Protein AF-A0A2D0KPL3-F1 (afdb_monomer_lite)

Structure (mmCIF, N/CA/C/O backbone):
data_AF-A0A2D0KPL3-F1
#
_entry.id   AF-A0A2D0KPL3-F1
#
loop_
_atom_site.group_PDB
_atom_site.id
_atom_site.type_symbol
_atom_site.label_atom_id
_atom_site.label_alt_id
_atom_site.label_comp_id
_atom_site.label_asym_id
_atom_site.label_entity_id
_atom_site.label_seq_id
_atom_site.pdbx_PDB_ins_code
_atom_site.Cartn_x
_atom_site.Cartn_y
_atom_site.Cartn_z
_atom_site.occupancy
_atom_site.B_iso_or_equiv
_atom_site.auth_seq_id
_atom_site.auth_comp_id
_atom_site.auth_asym_id
_atom_site.auth_atom_id
_atom_site.pdbx_PDB_model_num
ATOM 1 N N . MET A 1 1 ? -35.754 37.455 35.846 1.00 80.06 1 MET A N 1
ATOM 2 C CA . MET A 1 1 ? -36.739 36.687 36.641 1.00 80.06 1 MET A CA 1
ATOM 3 C C . MET A 1 1 ? -36.289 36.766 38.085 1.00 80.06 1 MET A C 1
ATOM 5 O O . MET A 1 1 ? -35.101 36.584 38.329 1.00 80.06 1 MET A O 1
ATOM 9 N N . ALA A 1 2 ? -37.183 37.104 39.008 1.00 81.88 2 ALA A N 1
ATOM 10 C CA . ALA A 1 2 ? -36.872 37.210 40.430 1.00 81.88 2 ALA A CA 1
ATOM 11 C C . ALA A 1 2 ? -37.711 36.184 41.195 1.00 81.88 2 ALA A C 1
ATOM 13 O O . ALA A 1 2 ? -38.899 36.039 40.911 1.00 81.88 2 ALA A O 1
ATOM 14 N N . ILE A 1 3 ? -37.083 35.456 42.114 1.00 82.81 3 ILE A N 1
ATOM 15 C CA . ILE A 1 3 ? -37.754 34.500 42.997 1.00 82.81 3 ILE A CA 1
ATOM 16 C C . ILE A 1 3 ? -37.821 35.141 44.378 1.00 82.81 3 ILE A C 1
ATOM 18 O O . ILE A 1 3 ? -36.788 35.524 44.932 1.00 82.81 3 ILE A O 1
ATOM 22 N N . TYR A 1 4 ? -39.035 35.250 44.908 1.00 90.88 4 TYR A N 1
ATOM 23 C CA . TYR A 1 4 ? -39.318 35.776 46.239 1.00 90.88 4 TYR A CA 1
ATOM 24 C C . TYR A 1 4 ? -39.749 34.633 47.156 1.00 90.88 4 TYR A C 1
ATOM 26 O O . TYR A 1 4 ? -40.335 33.654 46.691 1.00 90.88 4 TYR A O 1
ATOM 34 N N . ASP A 1 5 ? -39.446 34.741 48.445 1.00 90.94 5 ASP A N 1
ATOM 35 C CA . ASP A 1 5 ? -39.987 33.819 49.442 1.00 90.94 5 ASP A CA 1
ATOM 36 C C . ASP A 1 5 ? -41.448 34.142 49.800 1.00 90.94 5 ASP A C 1
ATOM 38 O O . ASP A 1 5 ? -42.055 35.091 49.297 1.00 90.94 5 ASP A O 1
ATOM 42 N N . SER A 1 6 ? -42.020 33.343 50.704 1.00 86.44 6 SER A N 1
ATOM 43 C CA . SER A 1 6 ? -43.391 33.513 51.193 1.00 86.44 6 SER A CA 1
ATOM 44 C C . SER A 1 6 ? -43.635 34.830 51.938 1.00 86.44 6 SER A C 1
ATOM 46 O O . SER A 1 6 ? -44.789 35.187 52.149 1.00 86.44 6 SER A O 1
ATOM 48 N N . TYR A 1 7 ? -42.580 35.539 52.347 1.00 89.88 7 TYR A N 1
ATOM 49 C CA . TYR A 1 7 ? -42.656 36.839 53.016 1.00 89.88 7 TYR A CA 1
ATOM 50 C C . TYR A 1 7 ? -42.365 38.011 52.063 1.00 89.88 7 TYR A C 1
ATOM 52 O O . TYR A 1 7 ? -42.353 39.162 52.493 1.00 89.88 7 TYR A O 1
ATOM 60 N N . GLY A 1 8 ? -42.166 37.741 50.768 1.00 88.06 8 GLY A N 1
ATOM 61 C CA . GLY A 1 8 ? -41.940 38.758 49.743 1.00 88.06 8 GLY A CA 1
ATOM 62 C C . GLY A 1 8 ? -40.500 39.269 49.663 1.00 88.06 8 GLY A C 1
ATOM 63 O O . GLY A 1 8 ? -40.255 40.274 48.997 1.00 88.06 8 GLY A O 1
ATOM 64 N N . VAL A 1 9 ? -39.534 38.601 50.302 1.00 90.25 9 VAL A N 1
ATOM 65 C CA . VAL A 1 9 ? -38.114 38.969 50.208 1.00 90.25 9 VAL A CA 1
ATOM 66 C C . VAL A 1 9 ? -37.488 38.288 48.993 1.00 90.25 9 VAL A C 1
ATOM 68 O O . VAL A 1 9 ? -37.670 37.092 48.766 1.00 90.25 9 VAL A O 1
ATOM 71 N N . GLN A 1 10 ? -36.751 39.054 48.185 1.00 90.38 10 GLN A N 1
ATOM 72 C CA . GLN A 1 10 ? -36.079 38.540 46.993 1.00 90.38 10 GLN A CA 1
ATOM 73 C C . GLN A 1 10 ? -34.942 37.594 47.396 1.00 90.38 10 GLN A C 1
ATOM 75 O O . GLN A 1 10 ? -33.946 38.033 47.964 1.00 90.38 10 GLN A O 1
ATOM 80 N N . GLN A 1 11 ? -35.068 36.315 47.051 1.00 89.25 11 GLN A N 1
ATOM 81 C CA . GLN A 1 11 ? -34.063 35.291 47.347 1.00 89.25 11 GLN A CA 1
ATOM 82 C C . GLN A 1 11 ? -33.040 35.162 46.211 1.00 89.25 11 GLN A C 1
ATOM 84 O O . GLN A 1 11 ? -31.837 35.122 46.453 1.00 89.25 11 GLN A O 1
ATOM 89 N N . PHE A 1 12 ? -33.497 35.163 44.953 1.00 81.75 12 PHE A N 1
ATOM 90 C CA . PHE A 1 12 ? -32.621 35.076 43.780 1.00 81.75 12 PHE A CA 1
ATOM 91 C C . PHE A 1 12 ? -33.075 36.017 42.669 1.00 81.75 12 PHE A C 1
ATOM 93 O O . PHE A 1 12 ? -34.268 36.142 42.385 1.00 81.75 12 PHE A O 1
ATOM 100 N N . TYR A 1 13 ? -32.106 36.645 42.002 1.00 83.44 13 TYR A N 1
ATOM 101 C CA . TYR A 1 13 ? -32.340 37.499 40.843 1.00 83.44 13 TYR A CA 1
ATOM 102 C C . TYR A 1 13 ? -31.529 37.016 39.651 1.00 83.44 13 TYR A C 1
ATOM 104 O O . TYR A 1 13 ? -30.301 36.961 39.697 1.00 83.44 13 TYR A O 1
ATOM 112 N N . PHE A 1 14 ? -32.231 36.693 38.569 1.00 78.88 14 PHE A N 1
ATOM 113 C CA . PHE A 1 14 ? -31.646 36.348 37.282 1.00 78.88 14 PHE A CA 1
ATOM 114 C C . PHE A 1 14 ? -31.781 37.562 36.350 1.00 78.88 14 PHE A C 1
ATOM 116 O O . PHE A 1 14 ? -32.840 37.722 35.727 1.00 78.88 14 PHE A O 1
ATOM 123 N N . PRO A 1 15 ? -30.749 38.433 36.270 1.00 78.25 15 PRO A N 1
ATOM 124 C CA . PRO A 1 15 ? -30.790 39.672 35.489 1.00 78.25 15 PRO A CA 1
ATOM 125 C C . PRO A 1 15 ? -30.911 39.423 33.986 1.00 78.25 15 PRO A C 1
ATOM 127 O O . PRO A 1 15 ? -31.468 40.248 33.273 1.00 78.25 15 PRO A O 1
ATOM 130 N N . ASN A 1 16 ? -30.420 38.279 33.503 1.00 74.81 16 ASN A N 1
ATOM 131 C CA . ASN A 1 16 ? -30.514 37.896 32.102 1.00 74.81 16 ASN A CA 1
ATOM 132 C C . ASN A 1 16 ? -31.211 36.538 31.976 1.00 74.81 16 ASN A C 1
ATOM 134 O O . ASN A 1 16 ? -30.577 35.494 32.121 1.00 74.81 16 ASN A O 1
ATOM 138 N N . ILE A 1 17 ? -32.522 36.571 31.728 1.00 68.12 17 ILE A N 1
ATOM 139 C CA . ILE A 1 17 ? -33.353 35.370 31.567 1.00 68.12 17 ILE A CA 1
ATOM 140 C C . ILE A 1 17 ? -32.918 34.574 30.328 1.00 68.12 17 ILE A C 1
ATOM 142 O O . ILE A 1 17 ? -32.912 33.353 30.391 1.00 68.12 17 ILE A O 1
ATOM 146 N N . LEU A 1 18 ? -32.448 35.240 29.262 1.00 65.50 18 LEU A N 1
ATOM 147 C CA . LEU A 1 18 ? -32.017 34.590 28.014 1.00 65.50 18 LEU A CA 1
ATOM 148 C C . LEU A 1 18 ? -30.846 33.619 28.213 1.00 65.50 18 LEU A C 1
ATOM 150 O O . LEU A 1 18 ? -30.713 32.668 27.457 1.00 65.50 18 LEU A O 1
ATOM 154 N N . LYS A 1 19 ? -30.006 33.823 29.238 1.00 63.56 19 LYS A N 1
ATOM 155 C CA . LYS A 1 19 ? -28.926 32.882 29.592 1.00 63.56 19 LYS A CA 1
ATOM 156 C C . LYS A 1 19 ? -29.455 31.567 30.187 1.00 63.56 19 LYS A C 1
ATOM 158 O O . LYS A 1 19 ? -28.739 30.571 30.204 1.00 63.56 19 LYS A O 1
ATOM 163 N N . TYR A 1 20 ? -30.676 31.583 30.712 1.00 61.41 20 TYR A N 1
ATOM 164 C CA . TYR A 1 20 ? -31.331 30.459 31.381 1.00 61.41 20 TYR A CA 1
ATOM 165 C C . TYR A 1 20 ? -32.597 30.020 30.644 1.00 61.41 20 TYR A C 1
ATOM 167 O O . TYR A 1 20 ? -33.419 29.312 31.221 1.00 61.41 20 TYR A O 1
ATOM 175 N N . ASP A 1 21 ? -32.758 30.457 29.394 1.00 69.06 21 ASP A N 1
ATOM 176 C CA . ASP A 1 21 ? -33.872 30.052 28.558 1.00 69.06 21 ASP A CA 1
ATOM 177 C C . ASP A 1 21 ? -33.729 28.550 28.246 1.00 69.06 21 ASP A C 1
ATOM 179 O O . ASP A 1 21 ? -32.695 28.149 27.689 1.00 69.06 21 ASP A O 1
ATOM 183 N N . PRO A 1 22 ? -34.707 27.703 28.623 1.00 62.97 22 PRO A N 1
ATOM 184 C CA . PRO A 1 22 ? -34.709 26.282 28.280 1.00 62.97 22 PRO A CA 1
ATOM 185 C C . PRO A 1 22 ? -34.492 26.032 26.780 1.00 62.97 22 PRO A C 1
ATOM 187 O O . PRO A 1 22 ? -33.887 25.025 26.407 1.00 62.97 22 PRO A O 1
ATOM 190 N N . ASP A 1 23 ? -34.879 26.982 25.927 1.00 68.31 23 ASP A N 1
ATOM 191 C CA . ASP A 1 23 ? -34.717 26.899 24.476 1.00 68.31 23 ASP A CA 1
ATOM 192 C C . ASP A 1 23 ? -33.237 26.923 24.045 1.00 68.31 23 ASP A C 1
ATOM 194 O O . ASP A 1 23 ? -32.867 26.387 22.993 1.00 68.31 23 ASP A O 1
ATOM 198 N N . GLN A 1 24 ? -32.333 27.484 24.860 1.00 70.69 24 GLN A N 1
ATOM 199 C CA . GLN A 1 24 ? -30.892 27.402 24.593 1.00 70.69 24 GLN A CA 1
ATOM 200 C C . GLN A 1 24 ? -30.353 25.984 24.777 1.00 70.69 24 GLN A C 1
ATOM 202 O O . GLN A 1 24 ? -29.461 25.572 24.029 1.00 70.69 24 GLN A O 1
ATOM 207 N N . PHE A 1 25 ? -30.894 25.224 25.736 1.00 78.62 25 PHE A N 1
ATOM 208 C CA . PHE A 1 25 ? -30.539 23.817 25.888 1.00 78.62 25 PHE A CA 1
ATOM 209 C C . PHE A 1 25 ? -30.988 23.022 24.665 1.00 78.62 25 PHE A C 1
ATOM 211 O O . PHE A 1 25 ? -30.185 22.267 24.130 1.00 78.62 25 PHE A O 1
ATOM 218 N N . GLU A 1 26 ? -32.210 23.241 24.168 1.00 83.12 26 GLU A N 1
ATOM 219 C CA . GLU A 1 26 ? -32.703 22.568 22.963 1.00 83.12 26 GLU A CA 1
ATOM 220 C C . GLU A 1 26 ? -31.801 22.841 21.753 1.00 83.12 26 GLU A C 1
ATOM 222 O O . GLU A 1 26 ? -31.347 21.907 21.090 1.00 83.12 26 GLU A O 1
ATOM 227 N N . ASN A 1 27 ? -31.493 24.112 21.485 1.00 82.75 27 ASN A N 1
ATOM 228 C CA . ASN A 1 27 ? -30.671 24.492 20.337 1.00 82.75 27 ASN A CA 1
ATOM 229 C C . ASN A 1 27 ? -29.255 23.913 20.425 1.00 82.75 27 ASN A C 1
ATOM 231 O O . ASN A 1 27 ? -28.754 23.334 19.458 1.00 82.75 27 ASN A O 1
ATOM 235 N N . ARG A 1 28 ? -28.624 24.014 21.599 1.00 82.12 28 ARG A N 1
ATOM 236 C CA . ARG A 1 28 ? -27.293 23.451 21.839 1.00 82.12 28 ARG A CA 1
ATOM 237 C C . ARG A 1 28 ? -27.305 21.926 21.738 1.00 82.12 28 ARG A C 1
ATOM 239 O O . ARG A 1 28 ? -26.442 21.349 21.086 1.00 82.12 28 ARG A O 1
ATOM 246 N N . PHE A 1 29 ? -28.292 21.272 22.340 1.00 85.38 29 PHE A N 1
ATOM 247 C CA . PHE A 1 29 ? -28.412 19.818 22.337 1.00 85.38 29 PHE A CA 1
ATOM 248 C C . PHE A 1 29 ? -28.661 19.274 20.927 1.00 85.38 29 PHE A C 1
ATOM 250 O O . PHE A 1 29 ? -28.038 18.288 20.539 1.00 85.38 29 PHE A O 1
ATOM 257 N N . ARG A 1 30 ? -29.484 19.950 20.111 1.00 87.94 30 ARG A N 1
ATOM 258 C CA . ARG A 1 30 ? -29.671 19.623 18.685 1.00 87.94 30 ARG A CA 1
ATOM 259 C C . ARG A 1 30 ? -28.366 19.734 17.894 1.00 87.94 30 ARG A C 1
ATOM 261 O O . ARG A 1 30 ? -28.084 18.859 17.079 1.00 87.94 30 ARG A O 1
ATOM 268 N N . GLN A 1 31 ? -27.565 20.772 18.142 1.00 87.38 31 GLN A N 1
ATOM 269 C CA . GLN A 1 31 ? -26.255 20.938 17.500 1.00 87.38 31 GLN A CA 1
ATOM 270 C C . GLN A 1 31 ? -25.265 19.843 17.921 1.00 87.38 31 GLN A C 1
ATOM 272 O O . GLN A 1 31 ? -24.579 19.275 17.072 1.00 87.38 31 GLN A O 1
ATOM 277 N N . GLU A 1 32 ? -25.213 19.504 19.211 1.00 86.81 32 GLU A N 1
ATOM 278 C CA . GLU A 1 32 ? -24.347 18.438 19.730 1.00 86.81 32 GLU A CA 1
ATOM 279 C C . GLU A 1 32 ? -24.766 17.053 19.194 1.00 86.81 32 GLU A C 1
ATOM 281 O O . GLU A 1 32 ? -23.909 16.277 18.767 1.00 86.81 32 GLU A O 1
ATOM 286 N N . LEU A 1 33 ? -26.071 16.770 19.100 1.00 90.38 33 LEU A N 1
ATOM 287 C CA . LEU A 1 33 ? -26.615 15.546 18.493 1.00 90.38 33 LEU A CA 1
ATOM 288 C C . LEU A 1 33 ? -26.354 15.431 16.989 1.00 90.38 33 LEU A C 1
ATOM 290 O O . LEU A 1 33 ? -26.150 14.327 16.491 1.00 90.38 33 LEU A O 1
ATOM 294 N N . ALA A 1 34 ? -26.367 16.549 16.261 1.00 87.12 34 ALA A N 1
ATOM 295 C CA . ALA A 1 34 ? -26.045 16.579 14.834 1.00 87.12 34 ALA A CA 1
ATOM 296 C C . ALA A 1 34 ? -24.532 16.483 14.559 1.00 87.12 34 ALA A C 1
ATOM 298 O O . ALA A 1 34 ? -24.121 16.294 13.414 1.00 87.12 34 ALA A O 1
ATOM 299 N N . SER A 1 35 ? -23.694 16.619 15.591 1.00 85.00 35 SER A N 1
ATOM 300 C CA . SER A 1 35 ? -22.246 16.487 15.461 1.00 85.00 35 SER A CA 1
ATOM 301 C C . SER A 1 35 ? -21.824 15.039 15.184 1.00 85.00 35 SER A C 1
ATOM 303 O O . SER A 1 35 ? -22.559 14.084 15.438 1.00 85.00 35 SER A O 1
ATOM 305 N N . GLY A 1 36 ? -20.571 14.851 14.757 1.00 76.12 36 GLY A N 1
ATOM 306 C CA . GLY A 1 36 ? -19.991 13.516 14.563 1.00 76.12 36 GLY A CA 1
ATOM 307 C C . GLY A 1 36 ? -19.941 12.642 15.830 1.00 76.12 36 GLY A C 1
ATOM 308 O O . GLY A 1 36 ? -19.735 11.437 15.715 1.00 76.12 36 GLY A O 1
ATOM 309 N N . ASN A 1 37 ? -20.156 13.220 17.019 1.00 79.81 37 ASN A N 1
ATOM 310 C CA . ASN A 1 37 ? -20.208 12.503 18.295 1.00 79.81 37 ASN A CA 1
ATOM 311 C C . ASN A 1 37 ? -21.641 12.251 18.801 1.00 79.81 37 ASN A C 1
ATOM 313 O O . ASN A 1 37 ? -21.801 11.627 19.849 1.00 79.81 37 ASN A O 1
ATOM 317 N N . GLY A 1 38 ? -22.687 12.682 18.090 1.00 87.94 38 GLY A N 1
ATOM 318 C CA . GLY A 1 38 ? -24.068 12.622 18.585 1.00 87.94 38 GLY A CA 1
ATOM 319 C C . GLY A 1 38 ? -24.557 11.220 18.965 1.00 87.94 38 GLY A C 1
ATOM 320 O O . GLY A 1 38 ? -25.172 11.034 20.012 1.00 87.94 38 GLY A O 1
ATOM 321 N N . ALA A 1 39 ? -24.196 10.189 18.197 1.00 87.69 39 ALA A N 1
ATOM 322 C CA . ALA A 1 39 ? -24.552 8.804 18.527 1.00 87.69 39 ALA A CA 1
ATOM 323 C C . ALA A 1 39 ? -23.853 8.278 19.797 1.00 87.69 39 ALA A C 1
ATOM 325 O O . ALA A 1 39 ? -24.322 7.312 20.403 1.00 87.69 39 ALA A O 1
ATOM 326 N N . SER A 1 40 ? -22.759 8.908 20.243 1.00 86.88 40 SER A N 1
ATOM 327 C CA . SER A 1 40 ? -22.112 8.569 21.518 1.00 86.88 40 SER A CA 1
ATOM 328 C C . SER A 1 40 ? -22.843 9.161 22.728 1.00 86.88 40 SER A C 1
ATOM 330 O O . SER A 1 40 ? -22.650 8.688 23.842 1.00 86.88 40 SER A O 1
ATOM 332 N N . MET A 1 41 ? -23.715 10.152 22.508 1.00 89.50 41 MET A N 1
ATOM 333 C CA . MET A 1 41 ? -24.491 10.822 23.555 1.00 89.50 41 MET A CA 1
ATOM 334 C C . MET A 1 41 ? -25.790 10.082 23.899 1.00 89.50 41 MET A C 1
ATOM 336 O O . MET A 1 41 ? -26.392 10.356 24.934 1.00 89.50 41 MET A O 1
ATOM 340 N N . ILE A 1 42 ? -26.230 9.139 23.057 1.00 90.69 42 ILE A N 1
ATOM 341 C CA . ILE A 1 42 ? -27.450 8.363 23.295 1.00 90.69 42 ILE A CA 1
ATOM 342 C C . ILE A 1 42 ? -27.103 7.012 23.916 1.00 90.69 42 ILE A C 1
ATOM 344 O O . ILE A 1 42 ? -26.529 6.138 23.262 1.00 90.69 42 ILE A O 1
ATOM 348 N N . GLY A 1 43 ? -27.467 6.848 25.187 1.00 90.06 43 GLY A N 1
ATOM 349 C CA . GLY A 1 43 ? -27.355 5.587 25.912 1.00 90.06 43 GLY A CA 1
ATOM 350 C C . GLY A 1 43 ? -28.381 4.544 25.458 1.00 90.06 43 GLY A C 1
ATOM 351 O O . GLY A 1 43 ? -29.469 4.863 24.984 1.00 90.06 43 GLY A O 1
ATOM 352 N N . MET A 1 44 ? -28.030 3.278 25.631 1.00 91.44 44 MET A N 1
ATOM 353 C CA . MET A 1 44 ? -28.866 2.106 25.413 1.00 91.44 44 MET A CA 1
ATOM 354 C C . MET A 1 44 ? -29.155 1.420 26.748 1.00 91.44 44 MET A C 1
ATOM 356 O O . MET A 1 44 ? -28.409 1.561 27.717 1.00 91.44 44 MET A O 1
ATOM 360 N N . TRP A 1 45 ? -30.211 0.607 26.781 1.00 89.69 45 TRP A N 1
ATOM 361 C CA . TRP A 1 45 ? -30.673 -0.099 27.984 1.00 89.69 45 TRP A CA 1
ATOM 362 C C . TRP A 1 45 ? -29.617 -1.009 28.640 1.00 89.69 45 TRP A C 1
ATOM 364 O O . TRP A 1 45 ? -29.709 -1.304 29.825 1.00 89.69 45 TRP A O 1
ATOM 374 N N . ASN A 1 46 ? -28.604 -1.445 27.888 1.00 83.75 46 ASN A N 1
ATOM 375 C CA . ASN A 1 46 ? -27.513 -2.300 28.361 1.00 83.75 46 ASN A CA 1
ATOM 376 C C . ASN A 1 46 ? -26.286 -1.513 28.870 1.00 83.75 46 ASN A C 1
ATOM 378 O O . ASN A 1 46 ? -25.205 -2.086 28.999 1.00 83.75 46 ASN A O 1
ATOM 382 N N . GLY A 1 47 ? -26.422 -0.202 29.094 1.00 81.81 47 GLY A N 1
ATOM 383 C CA . GLY A 1 47 ? -25.339 0.665 29.564 1.00 81.81 47 GLY A CA 1
ATOM 384 C C . GLY A 1 47 ? -24.298 1.031 28.498 1.00 81.81 47 GLY A C 1
ATOM 385 O O . GLY A 1 47 ? -23.301 1.671 28.825 1.00 81.81 47 GLY A O 1
ATOM 386 N N . LYS A 1 48 ? -24.502 0.645 27.229 1.00 84.88 48 LYS A N 1
ATOM 387 C CA . LYS A 1 48 ? -23.686 1.095 26.085 1.00 84.88 48 LYS A CA 1
ATOM 388 C C . LYS A 1 48 ? -24.293 2.337 25.434 1.00 84.88 48 LYS A C 1
ATOM 390 O O . LYS A 1 48 ? -25.377 2.766 25.805 1.00 84.88 48 LYS A O 1
ATOM 395 N N . THR A 1 49 ? -23.615 2.907 24.444 1.00 89.00 49 THR A N 1
ATOM 396 C CA . THR A 1 49 ? -24.143 3.991 23.598 1.00 89.00 49 THR A CA 1
ATOM 397 C C . THR A 1 49 ? -24.566 3.449 22.233 1.00 89.00 49 THR A C 1
ATOM 399 O O . THR A 1 49 ? -24.084 2.391 21.817 1.00 89.00 49 THR A O 1
ATOM 402 N N . ILE A 1 50 ? -25.421 4.176 21.505 1.00 87.00 50 ILE A N 1
ATOM 403 C CA . ILE A 1 50 ? -25.785 3.840 20.117 1.00 87.00 50 ILE A CA 1
ATOM 404 C C . ILE A 1 50 ? -24.525 3.715 19.251 1.00 87.00 50 ILE A C 1
ATOM 406 O O . ILE A 1 50 ? -24.401 2.757 18.488 1.00 87.00 50 ILE A O 1
ATOM 410 N N . GLN A 1 51 ? -23.547 4.611 19.431 1.00 83.69 51 GLN A N 1
ATOM 411 C CA . GLN A 1 51 ? -22.242 4.517 18.769 1.00 83.69 51 GLN A CA 1
ATOM 412 C C . GLN A 1 51 ? -21.589 3.142 18.979 1.00 83.69 51 GLN A C 1
ATOM 414 O O . GLN A 1 51 ? -21.140 2.513 18.022 1.00 83.69 51 GLN A O 1
ATOM 419 N N . GLY A 1 52 ? -21.571 2.652 20.222 1.00 74.12 52 GLY A N 1
ATOM 420 C CA . GLY A 1 52 ? -20.978 1.360 20.569 1.00 74.12 52 GLY A CA 1
ATOM 421 C C . GLY A 1 52 ? -21.739 0.147 20.025 1.00 74.12 52 GLY A C 1
ATOM 422 O O . GLY A 1 52 ? -21.153 -0.927 19.912 1.00 74.12 52 GLY A O 1
ATOM 423 N N . ALA A 1 53 ? -23.021 0.289 19.684 1.00 79.19 53 ALA A N 1
ATOM 424 C CA . ALA A 1 53 ? -23.807 -0.782 19.071 1.00 79.19 53 ALA A CA 1
ATOM 425 C C . ALA A 1 53 ? -23.735 -0.796 17.540 1.00 79.19 53 ALA A C 1
ATOM 427 O O . ALA A 1 53 ? -23.808 -1.871 16.951 1.00 79.19 53 ALA A O 1
ATOM 428 N N . ILE A 1 54 ? -23.567 0.365 16.900 1.00 77.94 54 ILE A N 1
ATOM 429 C CA . ILE A 1 54 ? -23.384 0.464 15.442 1.00 77.94 54 ILE A CA 1
ATOM 430 C C . ILE A 1 54 ? -21.964 0.032 15.042 1.00 77.94 54 ILE A C 1
ATOM 432 O O . ILE A 1 54 ? -21.759 -0.517 13.961 1.00 77.94 54 ILE A O 1
ATOM 436 N N . GLU A 1 55 ? -20.980 0.223 15.922 1.00 73.31 55 GLU A N 1
ATOM 437 C CA . GLU A 1 55 ? -19.577 -0.118 15.672 1.00 73.31 55 GLU A CA 1
ATOM 438 C C . GLU A 1 55 ? -19.011 -1.068 16.755 1.00 73.31 55 GLU A C 1
ATOM 440 O O . GLU A 1 55 ? -18.059 -0.714 17.456 1.00 73.31 55 GLU A O 1
ATOM 445 N N . PRO A 1 56 ? -19.552 -2.295 16.913 1.00 65.75 56 PRO A N 1
ATOM 446 C CA . PRO A 1 56 ? -19.256 -3.155 18.067 1.00 65.75 56 PRO A CA 1
ATOM 447 C C . PRO A 1 56 ? -17.784 -3.588 18.176 1.00 65.75 56 PRO A C 1
ATOM 449 O O . PRO A 1 56 ? -17.314 -3.863 19.278 1.00 65.75 56 PRO A O 1
ATOM 452 N N . ASN A 1 57 ? -17.048 -3.596 17.057 1.00 72.50 57 ASN A N 1
ATOM 453 C CA . ASN A 1 57 ? -15.627 -3.968 16.983 1.00 72.50 57 ASN A CA 1
ATOM 454 C C . ASN A 1 57 ? -14.723 -2.775 16.619 1.00 72.50 57 ASN A C 1
ATOM 456 O O . ASN A 1 57 ? -13.635 -2.961 16.064 1.00 72.50 57 ASN A O 1
ATOM 460 N N . LYS A 1 58 ? -15.179 -1.538 16.867 1.00 77.56 58 LYS A N 1
ATOM 461 C CA . LYS A 1 58 ? -14.330 -0.359 16.698 1.00 77.56 58 LYS A CA 1
ATOM 462 C C . LYS A 1 58 ? -13.403 -0.194 17.884 1.00 77.56 58 LYS A C 1
ATOM 464 O O . LYS A 1 58 ? -13.819 -0.115 19.039 1.00 77.56 58 LYS A O 1
ATOM 469 N N . HIS A 1 59 ? -12.128 -0.077 17.570 1.00 75.25 59 HIS A N 1
ATOM 470 C CA . HIS A 1 59 ? -11.075 0.148 18.535 1.00 75.25 59 HIS A CA 1
ATOM 471 C C . HIS A 1 59 ? -10.380 1.458 18.191 1.00 75.25 59 HIS A C 1
ATOM 473 O O . HIS A 1 59 ? -9.764 1.589 17.137 1.00 75.25 59 HIS A O 1
ATOM 479 N N . ILE A 1 60 ? -10.502 2.444 19.078 1.00 73.38 60 ILE A N 1
ATOM 480 C CA . ILE A 1 60 ? -9.760 3.698 18.953 1.00 73.38 60 ILE A CA 1
ATOM 481 C C . ILE A 1 60 ? -8.341 3.430 19.457 1.00 73.38 60 ILE A C 1
ATOM 483 O O . ILE A 1 60 ? -8.119 3.185 20.645 1.00 73.38 60 ILE A O 1
ATOM 487 N N . CYS A 1 61 ? -7.392 3.421 18.532 1.00 71.94 61 CYS A N 1
ATOM 488 C CA . CYS A 1 61 ? -5.971 3.307 18.805 1.00 71.94 61 CYS A CA 1
ATOM 489 C C . CYS A 1 61 ? -5.434 4.636 19.340 1.00 71.94 61 CYS A C 1
ATOM 491 O O . CYS A 1 61 ? -5.910 5.708 18.982 1.00 71.94 61 CYS A O 1
ATOM 493 N N . GLY A 1 62 ? -4.428 4.571 20.209 1.00 66.62 62 GLY A N 1
ATOM 494 C CA . GLY A 1 62 ? -3.682 5.754 20.639 1.00 66.62 62 GLY A CA 1
ATOM 495 C C . GLY A 1 62 ? -4.456 6.724 21.535 1.00 66.62 62 GLY A C 1
ATOM 496 O O . GLY A 1 62 ? -4.071 7.879 21.576 1.00 66.62 62 GLY A O 1
ATOM 497 N N . ASN A 1 63 ? -5.512 6.282 22.233 1.00 66.44 63 ASN A N 1
ATOM 498 C CA . ASN A 1 63 ? -6.369 7.021 23.186 1.00 66.44 63 ASN A CA 1
ATOM 499 C C . ASN A 1 63 ? -5.697 8.225 23.909 1.00 66.44 63 ASN A C 1
ATOM 501 O O . ASN A 1 63 ? -5.251 8.100 25.048 1.00 66.44 63 ASN A O 1
ATOM 505 N N . GLY A 1 64 ? -5.589 9.382 23.243 1.00 65.44 64 GLY A N 1
ATOM 506 C CA . GLY A 1 64 ? -4.918 10.591 23.752 1.00 65.44 64 GLY A CA 1
ATOM 507 C C . GLY A 1 64 ? -3.379 10.552 23.831 1.00 65.44 64 GLY A C 1
ATOM 508 O O . GLY A 1 64 ? -2.774 11.518 24.292 1.00 65.44 64 GLY A O 1
ATOM 509 N N . LYS A 1 65 ? -2.724 9.471 23.393 1.00 69.12 65 LYS A N 1
ATOM 510 C CA . LYS A 1 65 ? -1.263 9.310 23.410 1.00 69.12 65 LYS A CA 1
ATOM 511 C C . LYS A 1 65 ? -0.636 9.824 22.109 1.00 69.12 65 LYS A C 1
ATOM 513 O O . LYS A 1 65 ? -0.997 9.368 21.031 1.00 69.12 65 LYS A O 1
ATOM 518 N N . LYS A 1 66 ? 0.363 10.709 22.219 1.00 72.12 66 LYS A N 1
ATOM 519 C CA . LYS A 1 66 ? 1.227 11.140 21.093 1.00 72.12 66 LYS A CA 1
ATOM 520 C C . LYS A 1 66 ? 2.365 10.159 20.788 1.00 72.12 66 LYS A C 1
ATOM 522 O O . LYS A 1 66 ? 3.014 10.245 19.747 1.00 72.12 66 LYS A O 1
ATOM 527 N N . GLU A 1 67 ? 2.614 9.235 21.710 1.00 76.12 67 GLU A N 1
ATOM 528 C CA . GLU A 1 67 ? 3.646 8.210 21.600 1.00 76.12 67 GLU A CA 1
ATOM 529 C C . GLU A 1 67 ? 3.001 6.833 21.685 1.00 76.12 67 GLU A C 1
ATOM 531 O O . GLU A 1 67 ? 2.286 6.534 22.643 1.00 76.12 67 GLU A O 1
ATOM 536 N N . ILE A 1 68 ? 3.239 6.008 20.666 1.00 74.62 68 ILE A N 1
ATOM 537 C CA . ILE A 1 68 ? 2.730 4.636 20.607 1.00 74.62 68 ILE A CA 1
ATOM 538 C C . ILE A 1 68 ? 3.844 3.705 21.084 1.00 74.62 68 ILE A C 1
ATOM 540 O O . ILE A 1 68 ? 4.935 3.684 20.512 1.00 74.62 68 ILE A O 1
ATOM 544 N N . SER A 1 69 ? 3.572 2.939 22.140 1.00 74.00 69 SER A N 1
ATOM 545 C CA . SER A 1 69 ? 4.499 1.942 22.681 1.00 74.00 69 SER A CA 1
ATOM 546 C C . SER A 1 69 ? 4.263 0.553 22.078 1.00 74.00 69 SER A C 1
ATOM 548 O O . SER A 1 69 ? 3.186 0.251 21.560 1.00 74.00 69 SER A O 1
ATOM 550 N N . ALA A 1 70 ? 5.243 -0.346 22.215 1.00 69.38 70 ALA A N 1
ATOM 551 C CA . ALA A 1 70 ? 5.081 -1.754 21.842 1.00 69.38 70 ALA A CA 1
ATOM 552 C C . ALA A 1 70 ? 3.913 -2.441 22.587 1.00 69.38 70 ALA A C 1
ATOM 554 O O . ALA A 1 70 ? 3.245 -3.309 22.025 1.00 69.38 70 ALA A O 1
ATOM 555 N N . ALA A 1 71 ? 3.620 -2.022 23.825 1.00 75.56 71 ALA A N 1
ATOM 556 C CA . ALA A 1 71 ? 2.492 -2.535 24.600 1.00 75.56 71 ALA A CA 1
ATOM 557 C C . ALA A 1 71 ? 1.137 -2.132 23.993 1.00 75.56 71 ALA A C 1
ATOM 559 O O . ALA A 1 71 ? 0.231 -2.962 23.931 1.00 75.56 71 ALA A O 1
ATOM 560 N N . ASP A 1 72 ? 1.021 -0.900 23.482 1.00 75.75 72 ASP A N 1
ATOM 561 C CA . ASP A 1 72 ? -0.192 -0.434 22.796 1.00 75.75 72 ASP A CA 1
ATOM 562 C C . ASP A 1 72 ? -0.457 -1.276 21.534 1.00 75.75 72 ASP A C 1
ATOM 564 O O . ASP A 1 72 ? -1.574 -1.737 21.299 1.00 75.75 72 ASP A O 1
ATOM 568 N N . ILE A 1 73 ? 0.593 -1.567 20.759 1.00 71.75 73 ILE A N 1
ATOM 569 C CA . ILE A 1 73 ? 0.515 -2.410 19.554 1.00 71.75 73 ILE A CA 1
ATOM 570 C C . ILE A 1 73 ? 0.110 -3.849 19.906 1.00 71.75 73 ILE A C 1
ATOM 572 O O . ILE A 1 73 ? -0.714 -4.460 19.212 1.00 71.75 73 ILE A O 1
ATOM 576 N N . GLN A 1 74 ? 0.657 -4.399 20.994 1.00 73.81 74 GLN A N 1
ATOM 577 C CA . GLN A 1 74 ? 0.314 -5.741 21.457 1.00 73.81 74 GLN A CA 1
ATOM 578 C C . GLN A 1 74 ? -1.149 -5.827 21.911 1.00 73.81 74 GLN A C 1
ATOM 580 O O . GLN A 1 74 ? -1.830 -6.811 21.608 1.00 73.81 74 GLN A O 1
ATOM 585 N N . GLU A 1 75 ? -1.658 -4.793 22.585 1.00 78.12 75 GLU A N 1
ATOM 586 C CA . GLU A 1 75 ? -3.067 -4.696 22.966 1.00 78.12 75 GLU A CA 1
ATOM 587 C C . GLU A 1 75 ? -3.974 -4.730 21.728 1.00 78.12 75 GLU A C 1
ATOM 589 O O . GLU A 1 75 ? -4.928 -5.512 21.674 1.00 78.12 75 GLU A O 1
ATOM 594 N N . TRP A 1 76 ? -3.663 -3.931 20.703 1.00 75.56 76 TRP A N 1
ATOM 595 C CA . TRP A 1 76 ? -4.450 -3.894 19.467 1.00 75.56 76 TRP A CA 1
ATOM 596 C C . TRP A 1 76 ? -4.411 -5.234 18.730 1.00 75.56 76 TRP A C 1
ATOM 598 O O . TRP A 1 76 ? -5.453 -5.734 18.308 1.00 75.56 76 TRP A O 1
ATOM 608 N N . THR A 1 77 ? -3.238 -5.868 18.661 1.00 69.06 77 THR A N 1
ATOM 609 C CA . THR A 1 77 ? -3.066 -7.201 18.063 1.00 69.06 77 THR A CA 1
ATOM 610 C C . THR A 1 77 ? -3.915 -8.257 18.772 1.00 69.06 77 THR A C 1
ATOM 612 O O . THR A 1 77 ? -4.550 -9.089 18.122 1.00 69.06 77 THR A O 1
ATOM 615 N N . ASN A 1 78 ? -3.968 -8.227 20.105 1.00 75.06 78 ASN A N 1
ATOM 616 C CA . ASN A 1 78 ? -4.784 -9.163 20.878 1.00 75.06 78 ASN A CA 1
ATOM 617 C C . ASN A 1 78 ? -6.285 -8.952 20.625 1.00 75.06 78 ASN A C 1
ATOM 619 O O . ASN A 1 78 ? -7.029 -9.928 20.543 1.00 75.06 78 ASN A O 1
ATOM 623 N N . LYS A 1 79 ? -6.728 -7.704 20.428 1.00 73.75 79 LYS A N 1
ATOM 624 C CA . LYS A 1 79 ? -8.125 -7.410 20.075 1.00 73.75 79 LYS A CA 1
ATOM 625 C C . LYS A 1 79 ? -8.517 -8.020 18.726 1.00 73.75 79 LYS A C 1
ATOM 627 O O . LYS A 1 79 ? -9.554 -8.672 18.667 1.00 73.75 79 LYS A O 1
ATOM 632 N N . ILE A 1 80 ? -7.660 -7.925 17.698 1.00 68.19 80 ILE A N 1
ATOM 633 C CA . ILE A 1 80 ? -7.886 -8.562 16.378 1.00 68.19 80 ILE A CA 1
ATOM 634 C C . ILE A 1 80 ? -8.127 -10.062 16.516 1.00 68.19 80 ILE A C 1
ATOM 636 O O . ILE A 1 80 ? -9.070 -10.603 15.939 1.00 68.19 80 ILE A O 1
ATOM 640 N N . LYS A 1 81 ? -7.258 -10.735 17.279 1.00 71.62 81 LYS A N 1
ATOM 641 C CA . LYS A 1 81 ? -7.314 -12.191 17.451 1.00 71.62 81 LYS A CA 1
ATOM 642 C C . LYS A 1 81 ? -8.623 -12.651 18.087 1.00 71.62 81 LYS A C 1
ATOM 644 O O . LYS A 1 81 ? -9.093 -13.732 17.763 1.00 71.62 81 LYS A O 1
ATOM 649 N N . ASN A 1 82 ? -9.203 -11.843 18.970 1.00 71.38 82 ASN A N 1
ATOM 650 C CA . ASN A 1 82 ? -10.406 -12.225 19.702 1.00 71.38 82 ASN A CA 1
ATOM 651 C C . ASN A 1 82 ? -11.700 -11.977 18.914 1.00 71.38 82 ASN A C 1
ATOM 653 O O . ASN A 1 82 ? -12.692 -12.656 19.163 1.00 71.38 82 ASN A O 1
ATOM 657 N N . SER A 1 83 ? -11.723 -11.014 17.987 1.00 68.62 83 SER A N 1
ATOM 658 C CA . SER A 1 83 ? -12.958 -10.579 17.318 1.00 68.62 83 SER A CA 1
ATOM 659 C C . SER A 1 83 ? -13.153 -11.129 15.900 1.00 68.62 83 SER A C 1
ATOM 661 O O . SER A 1 83 ? -14.226 -10.931 15.325 1.00 68.62 83 SER A O 1
ATOM 663 N N . ASN A 1 84 ? -12.142 -11.783 15.304 1.00 67.75 84 ASN A N 1
ATOM 664 C CA . ASN A 1 84 ? -12.122 -12.264 13.905 1.00 67.75 84 ASN A CA 1
ATOM 665 C C . ASN A 1 84 ? -12.457 -11.192 12.837 1.00 67.75 84 ASN A C 1
ATOM 667 O O . ASN A 1 84 ? -12.589 -11.503 11.657 1.00 67.75 84 ASN A O 1
ATOM 671 N N . SER A 1 85 ? -12.623 -9.933 13.244 1.00 70.62 85 SER A N 1
ATOM 672 C CA . SER A 1 85 ? -12.961 -8.756 12.442 1.00 70.62 85 SER A CA 1
ATOM 673 C C . SER A 1 85 ? -12.745 -7.510 13.298 1.00 70.62 85 SER A C 1
ATOM 675 O O . SER A 1 85 ? -12.956 -7.549 14.510 1.00 70.62 85 SER A O 1
ATOM 677 N N . GLY A 1 86 ? -12.337 -6.387 12.721 1.00 71.88 86 GLY A N 1
ATOM 678 C CA . GLY A 1 86 ? -12.056 -5.199 13.528 1.00 71.88 86 GLY A CA 1
ATOM 679 C C . GLY A 1 86 ? -11.927 -3.934 12.706 1.00 71.88 86 GLY A C 1
ATOM 680 O O . GLY A 1 86 ? -11.538 -3.981 11.539 1.00 71.88 86 GLY A O 1
ATOM 681 N N . TYR A 1 87 ? -12.265 -2.808 13.331 1.00 77.06 87 TYR A N 1
ATOM 682 C CA . TYR A 1 87 ? -12.090 -1.478 12.760 1.00 77.06 87 TYR A CA 1
ATOM 683 C C . TYR A 1 87 ? -11.203 -0.657 13.701 1.00 77.06 87 TYR A C 1
ATOM 685 O O . TYR A 1 87 ? -11.643 -0.231 14.769 1.00 77.06 87 TYR A O 1
ATOM 693 N N . PHE A 1 88 ? -9.936 -0.479 13.333 1.00 77.31 88 PHE A N 1
ATOM 694 C CA . PHE A 1 88 ? -8.979 0.307 14.112 1.00 77.31 88 PHE A CA 1
ATOM 695 C C . PHE A 1 88 ? -8.976 1.739 13.616 1.00 77.31 88 PHE A C 1
ATOM 697 O O . PHE A 1 88 ? -8.821 1.972 12.421 1.00 77.31 88 PHE A O 1
ATOM 704 N N . VAL A 1 89 ? -9.133 2.686 14.536 1.00 76.81 89 VAL A N 1
ATOM 705 C CA . VAL A 1 89 ? -9.084 4.114 14.228 1.00 76.81 89 VAL A CA 1
ATOM 706 C C . VAL A 1 89 ? -7.956 4.758 14.987 1.00 76.81 89 VAL A C 1
ATOM 708 O O . VAL A 1 89 ? -8.005 4.830 16.212 1.00 76.81 8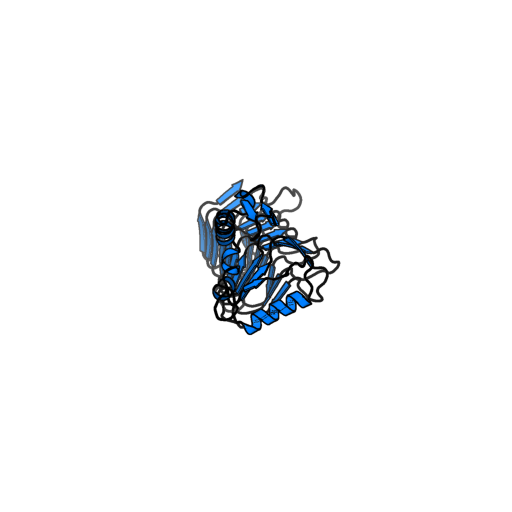9 VAL A O 1
ATOM 711 N N . PHE A 1 90 ? -6.994 5.299 14.257 1.00 77.50 90 PHE A N 1
ATOM 712 C CA . PHE A 1 90 ? -6.049 6.255 14.805 1.00 77.50 90 PHE A CA 1
ATOM 713 C C . PHE A 1 90 ? -6.676 7.647 14.675 1.00 77.50 90 PHE A C 1
ATOM 715 O O . PHE A 1 90 ? -7.087 8.019 13.570 1.00 77.50 90 PHE A O 1
ATOM 722 N N . PRO A 1 91 ? -6.840 8.395 15.780 1.00 76.25 91 PRO A N 1
ATOM 723 C CA . PRO A 1 91 ? -7.362 9.751 15.722 1.00 76.25 91 PRO A CA 1
ATOM 724 C C . PRO A 1 91 ? -6.385 10.663 14.974 1.00 76.25 91 PRO A C 1
ATOM 726 O O . PRO A 1 91 ? -5.205 10.351 14.851 1.00 76.25 91 PRO A O 1
ATOM 729 N N . SER A 1 92 ? -6.874 11.803 14.493 1.00 74.50 92 SER A N 1
ATOM 730 C CA . SER A 1 92 ? -6.034 12.798 13.828 1.00 74.50 92 SER A CA 1
ATOM 731 C C . SER A 1 92 ? -4.956 13.328 14.761 1.00 74.50 92 SER A C 1
ATOM 733 O O . SER A 1 92 ? -5.249 13.687 15.906 1.00 74.50 92 SER A O 1
ATOM 735 N N . GLY A 1 93 ? -3.734 13.432 14.251 1.00 75.88 93 GLY A N 1
ATOM 736 C CA . GLY A 1 93 ? -2.604 13.966 14.996 1.00 75.88 93 GLY A CA 1
ATOM 737 C C . GLY A 1 93 ? -1.268 13.420 14.516 1.00 75.88 93 GLY A C 1
ATOM 738 O O . GLY A 1 93 ? -1.204 12.539 13.656 1.00 75.88 93 GLY A O 1
ATOM 739 N N . ASP A 1 94 ? -0.205 13.948 15.113 1.00 78.06 94 ASP A N 1
ATOM 740 C CA . ASP A 1 94 ? 1.155 13.480 14.886 1.00 78.06 94 ASP A CA 1
ATOM 741 C C . ASP A 1 94 ? 1.514 12.433 15.941 1.00 78.06 94 ASP A C 1
ATOM 743 O O . ASP A 1 94 ? 1.469 12.698 17.149 1.00 78.06 94 ASP A O 1
ATOM 747 N N . PHE A 1 95 ? 1.882 11.242 15.476 1.00 73.88 95 PHE A N 1
ATOM 748 C CA . PHE A 1 95 ? 2.312 10.137 16.320 1.00 73.88 95 PHE A CA 1
ATOM 749 C C . PHE A 1 95 ? 3.788 9.857 16.068 1.00 73.88 95 PHE A C 1
ATOM 751 O O . PHE A 1 95 ? 4.231 9.692 14.927 1.00 73.88 95 PHE A O 1
ATOM 758 N N . SER A 1 96 ? 4.548 9.775 17.158 1.00 71.75 96 SER A N 1
ATOM 759 C CA . SER A 1 96 ? 5.937 9.320 17.124 1.00 71.75 96 SER A CA 1
ATOM 760 C C . SER A 1 96 ? 6.040 7.935 17.753 1.00 71.75 96 SER A C 1
ATOM 762 O O . SER A 1 96 ? 5.424 7.650 18.783 1.00 71.75 96 SER A O 1
ATOM 764 N N . ILE A 1 97 ? 6.803 7.049 17.119 1.00 68.62 97 ILE A N 1
ATOM 765 C CA . ILE A 1 97 ? 7.021 5.688 17.613 1.00 68.62 97 ILE A CA 1
ATOM 766 C C . ILE A 1 97 ? 8.483 5.593 18.030 1.00 68.62 97 ILE A C 1
ATOM 768 O O . ILE A 1 97 ? 9.376 5.619 17.191 1.00 68.62 97 ILE A O 1
ATOM 772 N N . LYS A 1 98 ? 8.748 5.569 19.340 1.00 60.47 98 LYS A N 1
ATOM 773 C CA . LYS A 1 98 ? 10.108 5.799 19.851 1.00 60.47 98 LYS A CA 1
ATOM 774 C C . LYS A 1 98 ? 10.999 4.563 19.885 1.00 60.47 98 LYS A C 1
ATOM 776 O O . LYS A 1 98 ? 12.211 4.713 19.767 1.00 60.47 98 LYS A O 1
ATOM 781 N N . LYS A 1 99 ? 10.447 3.355 20.024 1.00 60.47 99 LYS A N 1
ATOM 782 C CA . LYS A 1 99 ? 11.237 2.114 19.998 1.00 60.47 99 LYS A CA 1
ATOM 783 C C . LYS A 1 99 ? 10.345 0.884 19.923 1.00 60.47 99 LYS A C 1
ATOM 785 O O . LYS A 1 99 ? 9.385 0.785 20.685 1.00 60.47 99 LYS A O 1
ATOM 790 N N . ILE A 1 100 ? 10.693 -0.055 19.048 1.00 60.22 100 ILE A N 1
ATOM 791 C CA . ILE A 1 100 ? 10.077 -1.382 18.989 1.00 60.22 100 ILE A CA 1
ATOM 792 C C . ILE A 1 100 ? 11.190 -2.397 18.770 1.00 60.22 100 ILE A C 1
ATOM 794 O O . ILE A 1 100 ? 12.027 -2.215 17.892 1.00 60.22 100 ILE A O 1
ATOM 798 N N . ASP A 1 101 ? 11.191 -3.462 19.566 1.00 58.22 101 ASP A N 1
ATOM 799 C CA . ASP A 1 101 ? 12.200 -4.526 19.534 1.00 58.22 101 ASP A CA 1
ATOM 800 C C . ASP A 1 101 ? 11.921 -5.562 18.417 1.00 58.22 101 ASP A C 1
ATOM 802 O O . ASP A 1 101 ? 12.064 -6.764 18.623 1.00 58.22 101 ASP A O 1
ATOM 806 N N . SER A 1 102 ? 11.459 -5.130 17.235 1.00 65.19 102 SER A N 1
ATOM 807 C CA . SER A 1 102 ? 11.053 -6.041 16.149 1.00 65.19 102 SER A CA 1
ATOM 808 C C . SER A 1 102 ? 11.405 -5.522 14.753 1.00 65.19 102 SER A C 1
ATOM 810 O O . SER A 1 102 ? 11.638 -4.329 14.580 1.00 65.19 102 SER A O 1
ATOM 812 N N . ASP A 1 103 ? 11.363 -6.407 13.748 1.00 75.56 103 ASP A N 1
ATOM 813 C CA . ASP A 1 103 ? 11.625 -6.108 12.327 1.00 75.56 103 ASP A CA 1
ATOM 814 C C . ASP A 1 103 ? 10.711 -5.028 11.713 1.00 75.56 103 ASP A C 1
ATOM 816 O O . ASP A 1 103 ? 10.891 -4.693 10.538 1.00 75.56 103 ASP A O 1
ATOM 820 N N . SER A 1 104 ? 9.719 -4.505 12.449 1.00 76.12 104 SER A N 1
ATOM 821 C CA . SER A 1 104 ? 8.708 -3.565 11.950 1.00 76.12 104 SER A CA 1
ATOM 822 C C . SER A 1 104 ? 8.247 -2.543 12.995 1.00 76.12 104 SER A C 1
ATOM 824 O O . SER A 1 104 ? 8.216 -2.847 14.188 1.00 76.12 104 SER A O 1
ATOM 826 N N . ILE A 1 105 ? 7.822 -1.350 12.549 1.00 74.81 105 ILE A N 1
ATOM 827 C CA . ILE A 1 105 ? 7.280 -0.290 13.429 1.00 74.81 105 ILE A CA 1
ATOM 828 C C . ILE A 1 105 ? 5.827 -0.583 13.843 1.00 74.81 105 ILE A C 1
ATOM 830 O O . ILE A 1 105 ? 5.390 -0.254 14.935 1.00 74.81 105 ILE A O 1
ATOM 834 N N . ILE A 1 106 ? 5.026 -1.213 12.999 1.00 76.69 106 ILE A N 1
ATOM 835 C CA . ILE A 1 106 ? 3.689 -1.664 13.385 1.00 76.69 106 ILE A CA 1
ATOM 836 C C . ILE A 1 106 ? 3.551 -3.085 12.878 1.00 76.69 106 ILE A C 1
ATOM 838 O O . ILE A 1 106 ? 3.463 -3.302 11.674 1.00 76.69 106 ILE A O 1
ATOM 842 N N . THR A 1 107 ? 3.542 -4.056 13.789 1.00 74.19 107 THR A N 1
ATOM 843 C CA . THR A 1 107 ? 3.276 -5.451 13.434 1.00 74.19 107 THR A CA 1
ATOM 844 C C . THR A 1 107 ? 1.816 -5.768 13.705 1.00 74.19 107 THR A C 1
ATOM 846 O O . THR A 1 107 ? 1.360 -5.715 14.844 1.00 74.19 107 THR A O 1
ATOM 849 N N . ILE A 1 108 ? 1.093 -6.144 12.658 1.00 72.19 108 ILE A N 1
ATOM 850 C CA . ILE A 1 108 ? -0.301 -6.564 12.715 1.00 72.19 108 ILE A CA 1
ATOM 851 C C . ILE A 1 108 ? -0.347 -8.020 12.282 1.00 72.19 108 ILE A C 1
ATOM 853 O O . ILE A 1 108 ? -0.298 -8.346 11.096 1.00 72.19 108 ILE A O 1
ATOM 857 N N . ASN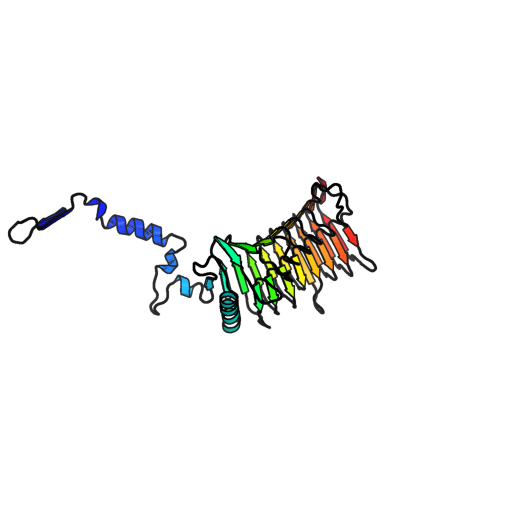 A 1 109 ? -0.413 -8.918 13.261 1.00 70.19 109 ASN A N 1
ATOM 858 C CA . ASN A 1 109 ? -0.598 -10.334 12.987 1.00 70.19 109 ASN A CA 1
ATOM 859 C C . ASN A 1 109 ? -2.083 -10.678 13.044 1.00 70.19 109 ASN A C 1
ATOM 861 O O . ASN A 1 109 ? -2.694 -10.723 14.112 1.00 70.19 109 ASN A O 1
ATOM 865 N N . THR A 1 110 ? -2.629 -10.945 11.869 1.00 64.38 110 THR A N 1
ATOM 866 C CA . THR A 1 110 ? -4.028 -11.295 11.657 1.00 64.38 110 THR A CA 1
ATOM 867 C C . THR A 1 110 ? -4.249 -12.796 11.475 1.00 64.38 110 THR A C 1
ATOM 869 O O . THR A 1 110 ? -5.329 -13.192 11.067 1.00 64.38 110 THR A O 1
ATOM 872 N N . GLY A 1 111 ? -3.265 -13.655 11.768 1.00 65.81 111 GLY A N 1
ATOM 873 C CA . GLY A 1 111 ? -3.430 -15.114 11.719 1.00 65.81 111 GLY A CA 1
ATOM 874 C C . GLY A 1 111 ? -4.017 -15.648 10.398 1.00 65.81 111 GLY A C 1
ATOM 875 O O . GLY A 1 111 ? -3.818 -15.083 9.328 1.00 65.81 111 GLY A O 1
ATOM 876 N N . ASN A 1 112 ? -4.755 -16.759 10.459 1.00 64.44 112 ASN A N 1
ATOM 877 C CA . ASN A 1 112 ? -5.491 -17.323 9.316 1.00 64.44 112 ASN A CA 1
ATOM 878 C C . ASN A 1 112 ? -6.981 -16.930 9.378 1.00 64.44 112 ASN A C 1
ATOM 880 O O . ASN A 1 112 ? -7.847 -17.806 9.380 1.00 64.44 112 ASN A O 1
ATOM 884 N N . TYR A 1 113 ? -7.304 -15.639 9.502 1.00 58.47 113 TYR A N 1
ATOM 885 C CA . TYR A 1 113 ? -8.695 -15.206 9.692 1.00 58.47 113 TYR A CA 1
ATOM 886 C C . TYR A 1 113 ? -9.335 -14.721 8.385 1.00 58.47 113 TYR A C 1
ATOM 888 O O . TYR A 1 113 ? -8.932 -13.722 7.801 1.00 58.47 113 TYR A O 1
ATOM 896 N N . GLY A 1 114 ? -10.399 -15.401 7.950 1.00 60.72 114 GLY A N 1
ATOM 897 C CA . GLY A 1 114 ? -11.190 -15.035 6.768 1.00 60.72 114 GLY A CA 1
ATOM 898 C C . GLY A 1 114 ? -12.200 -13.901 6.989 1.00 60.72 114 GLY A C 1
ATOM 899 O O . GLY A 1 114 ? -13.246 -13.923 6.346 1.00 60.72 114 GLY A O 1
ATOM 900 N N . GLY A 1 115 ? -11.939 -12.976 7.917 1.00 66.06 115 GLY A N 1
ATOM 901 C CA . GLY A 1 115 ? -12.846 -11.877 8.268 1.00 66.06 115 GLY A CA 1
ATOM 902 C C . GLY A 1 115 ? -12.320 -10.492 7.881 1.00 66.06 115 GLY A C 1
ATOM 903 O O . GLY A 1 115 ? -11.130 -10.314 7.626 1.00 66.06 115 GLY A O 1
ATOM 904 N N . LYS A 1 116 ? -13.225 -9.504 7.866 1.00 76.81 116 LYS A N 1
ATOM 905 C CA . LYS A 1 116 ? -12.953 -8.126 7.433 1.00 76.81 116 LYS A CA 1
ATOM 906 C C . LYS A 1 116 ? -12.154 -7.350 8.482 1.00 76.81 116 LYS A C 1
ATOM 908 O O . LYS A 1 116 ? -12.598 -7.199 9.624 1.00 76.81 116 LYS A O 1
ATOM 913 N N . VAL A 1 117 ? -11.022 -6.785 8.073 1.00 78.69 117 VAL A N 1
ATOM 914 C CA . VAL A 1 117 ? -10.194 -5.907 8.914 1.00 78.69 117 VAL A CA 1
ATOM 915 C C . VAL A 1 117 ? -10.015 -4.573 8.210 1.00 78.69 117 VAL A C 1
ATOM 917 O O . VAL A 1 117 ? -9.570 -4.526 7.066 1.00 78.69 117 VAL A O 1
ATOM 920 N N . VAL A 1 118 ? -10.353 -3.488 8.902 1.00 80.75 118 VAL A N 1
ATOM 921 C CA . VAL A 1 118 ? -10.159 -2.124 8.410 1.00 80.75 118 VAL A CA 1
ATOM 922 C C . VAL A 1 118 ? -9.274 -1.362 9.384 1.00 80.75 118 VAL A C 1
ATOM 924 O O . VAL A 1 118 ? -9.520 -1.355 10.591 1.00 80.75 118 VAL A O 1
ATOM 927 N N . ILE A 1 119 ? -8.257 -0.706 8.847 1.00 82.12 119 ILE A N 1
ATOM 928 C CA . ILE A 1 119 ? -7.350 0.160 9.587 1.00 82.12 119 ILE A CA 1
ATOM 929 C C . ILE A 1 119 ? -7.475 1.554 8.988 1.00 82.12 119 ILE A C 1
ATOM 931 O O . ILE A 1 119 ? -7.160 1.761 7.819 1.00 82.12 119 ILE A O 1
ATOM 935 N N . ASP A 1 120 ? -7.963 2.491 9.790 1.00 81.56 120 ASP A N 1
ATOM 936 C CA . ASP A 1 120 ? -8.171 3.882 9.412 1.00 81.56 120 ASP A CA 1
ATOM 937 C C . ASP A 1 120 ? -7.246 4.788 10.213 1.00 81.56 120 ASP A C 1
ATOM 939 O O . ASP A 1 120 ? -7.343 4.900 11.438 1.00 81.56 120 ASP A O 1
ATOM 943 N N . PHE A 1 121 ? -6.351 5.448 9.497 1.00 80.12 121 PHE A N 1
ATOM 944 C CA . PHE A 1 121 ? -5.488 6.480 10.029 1.00 80.12 121 PHE A CA 1
ATOM 945 C C . PHE A 1 121 ? -6.134 7.831 9.739 1.00 80.12 121 PHE A C 1
ATOM 947 O O . PHE A 1 121 ? -5.768 8.471 8.769 1.00 80.12 121 PHE A O 1
ATOM 954 N N . ARG A 1 122 ? -7.118 8.289 10.523 1.00 75.75 122 ARG A N 1
ATOM 955 C CA . ARG A 1 122 ? -7.856 9.536 10.222 1.00 75.75 122 ARG A CA 1
ATOM 956 C C . ARG A 1 122 ? -6.932 10.760 10.247 1.00 75.75 122 ARG A C 1
ATOM 958 O O . ARG A 1 122 ? -6.858 11.439 11.262 1.00 75.75 122 ARG A O 1
ATOM 965 N N . TYR A 1 123 ? -6.235 11.037 9.146 1.00 69.81 123 TYR A N 1
ATOM 966 C CA . TYR A 1 123 ? -5.166 12.036 9.040 1.00 69.81 123 TYR A CA 1
ATOM 967 C C . TYR A 1 123 ? -4.105 11.892 10.142 1.00 69.81 123 TYR A C 1
ATOM 969 O O . TYR A 1 123 ? -3.699 12.872 10.766 1.00 69.81 123 TYR A O 1
ATOM 977 N N . ALA A 1 124 ? -3.702 10.652 10.435 1.00 71.69 124 ALA A N 1
ATOM 978 C CA . ALA A 1 124 ? -2.618 10.400 11.374 1.00 71.69 124 ALA A CA 1
ATOM 979 C C . ALA A 1 124 ? -1.281 10.463 10.628 1.00 71.69 124 ALA A C 1
ATOM 981 O O . ALA A 1 124 ? -1.035 9.653 9.732 1.00 71.69 124 ALA A O 1
ATOM 982 N N . ASN A 1 125 ? -0.422 11.404 11.017 1.00 75.12 125 ASN A N 1
ATOM 983 C CA . ASN A 1 125 ? 0.950 11.465 10.531 1.00 75.12 125 ASN A CA 1
ATOM 984 C C . ASN A 1 125 ? 1.808 10.585 11.424 1.00 75.12 125 ASN A C 1
ATOM 986 O O . ASN A 1 125 ? 1.943 10.841 12.623 1.00 75.12 125 ASN A O 1
ATOM 990 N N . ILE A 1 126 ? 2.402 9.552 10.847 1.00 77.31 126 ILE A N 1
ATOM 991 C CA . ILE A 1 126 ? 3.280 8.659 11.587 1.00 77.31 126 ILE A CA 1
ATOM 992 C C . ILE A 1 126 ? 4.708 8.903 11.109 1.00 77.31 126 ILE A C 1
ATOM 994 O O . ILE A 1 126 ? 5.030 8.757 9.928 1.00 77.31 126 ILE A O 1
ATOM 998 N N . SER A 1 127 ? 5.566 9.284 12.053 1.00 77.69 127 SER A N 1
ATOM 999 C CA . SER A 1 127 ? 6.985 9.542 11.807 1.00 77.69 127 SER A CA 1
ATOM 1000 C C . SER A 1 127 ? 7.866 8.655 12.683 1.00 77.69 127 SER A C 1
ATOM 1002 O O . SER A 1 127 ? 7.521 8.325 13.823 1.00 77.69 127 SER A O 1
ATOM 1004 N N . TYR A 1 128 ? 9.017 8.265 12.136 1.00 73.25 128 TYR A N 1
ATOM 1005 C CA . TYR A 1 128 ? 10.041 7.512 12.853 1.00 73.25 128 TYR A CA 1
ATOM 1006 C C . TYR A 1 128 ? 11.424 8.118 12.633 1.00 73.25 128 TYR A C 1
ATOM 1008 O O . TYR A 1 128 ? 11.832 8.341 11.491 1.00 73.25 128 TYR A O 1
ATOM 1016 N N . ASP A 1 129 ? 12.143 8.324 13.739 1.00 68.12 129 ASP A N 1
ATOM 1017 C CA . ASP A 1 129 ? 13.474 8.944 13.761 1.00 68.12 129 ASP A CA 1
ATOM 1018 C C . ASP A 1 129 ? 14.521 8.144 14.572 1.00 68.12 129 ASP A C 1
ATOM 1020 O O . ASP A 1 129 ? 15.670 8.563 14.720 1.00 68.12 129 ASP A O 1
ATOM 1024 N N . GLY A 1 130 ? 14.161 6.970 15.110 1.00 66.50 130 GLY A N 1
ATOM 1025 C CA . GLY A 1 130 ? 15.036 6.182 15.998 1.00 66.50 130 GLY A CA 1
ATOM 1026 C C . GLY A 1 130 ? 16.228 5.541 15.278 1.00 66.50 130 GLY A C 1
ATOM 1027 O O . GLY A 1 130 ? 16.171 5.335 14.085 1.00 66.50 130 GLY A O 1
ATOM 1028 N N . GLU A 1 131 ? 17.336 5.246 15.966 1.00 66.00 131 GLU A N 1
ATOM 1029 C CA . GLU A 1 131 ? 18.646 4.851 15.387 1.00 66.00 131 GLU A CA 1
ATOM 1030 C C . GLU A 1 131 ? 18.741 3.470 14.702 1.00 66.00 131 GLU A C 1
ATOM 1032 O O . GLU A 1 131 ? 19.777 3.168 14.112 1.00 66.00 131 GLU A O 1
ATOM 1037 N N . LEU A 1 132 ? 17.696 2.636 14.736 1.00 66.44 132 LEU A N 1
ATOM 1038 C CA . LEU A 1 132 ? 17.751 1.261 14.219 1.00 66.44 132 LEU A CA 1
ATOM 1039 C C . LEU A 1 132 ? 17.252 1.167 12.766 1.00 66.44 132 LEU A C 1
ATOM 1041 O O . LEU A 1 132 ? 16.263 1.809 12.414 1.00 66.44 132 LEU A O 1
ATOM 1045 N N . ILE A 1 133 ? 17.880 0.315 11.944 1.00 70.25 133 ILE A N 1
ATOM 1046 C CA . ILE A 1 133 ? 17.338 -0.052 10.626 1.00 70.25 133 ILE A CA 1
ATOM 1047 C C . ILE A 1 133 ? 16.237 -1.095 10.818 1.00 70.25 133 ILE A C 1
ATOM 1049 O O . ILE A 1 133 ? 16.488 -2.183 11.335 1.00 70.25 133 ILE A O 1
ATOM 1053 N N . ILE A 1 134 ? 15.025 -0.767 10.378 1.00 72.56 134 ILE A N 1
ATOM 1054 C CA . ILE A 1 134 ? 13.843 -1.628 10.491 1.00 72.56 134 ILE A CA 1
ATOM 1055 C C . ILE A 1 134 ? 13.467 -2.140 9.097 1.00 72.56 134 ILE A C 1
ATOM 1057 O O . ILE A 1 134 ? 13.458 -1.361 8.145 1.00 72.56 134 ILE A O 1
ATOM 1061 N N . SER A 1 135 ? 13.110 -3.424 8.957 1.00 77.25 135 SER A N 1
ATOM 1062 C CA . SER A 1 135 ? 12.783 -4.011 7.645 1.00 77.25 135 SER A CA 1
ATOM 1063 C C . SER A 1 135 ? 11.561 -3.362 6.988 1.00 77.25 135 SER A C 1
ATOM 1065 O O . SER A 1 135 ? 11.445 -3.356 5.765 1.00 77.25 135 SER A O 1
ATOM 1067 N N . SER A 1 136 ? 10.628 -2.836 7.782 1.00 77.81 136 SER A N 1
ATOM 1068 C CA . SER A 1 136 ? 9.345 -2.327 7.298 1.00 77.81 136 SER A CA 1
ATOM 1069 C C . SER A 1 136 ? 8.686 -1.362 8.282 1.00 77.81 136 SER A C 1
ATOM 1071 O O . SER A 1 136 ? 8.856 -1.462 9.494 1.00 77.81 136 SER A O 1
ATOM 1073 N N . PHE A 1 137 ? 7.892 -0.429 7.770 1.00 77.38 137 PHE A N 1
ATOM 1074 C CA . PHE A 1 137 ? 7.116 0.485 8.604 1.00 77.38 137 PHE A CA 1
ATOM 1075 C C . PHE A 1 137 ? 5.875 -0.204 9.186 1.00 77.38 137 PHE A C 1
ATOM 1077 O O . PHE A 1 137 ? 5.733 -0.342 10.395 1.00 77.38 137 PHE A O 1
ATOM 1084 N N . ILE A 1 138 ? 4.998 -0.718 8.326 1.00 79.56 138 ILE A N 1
ATOM 1085 C CA . ILE A 1 138 ? 3.858 -1.546 8.719 1.00 79.56 138 ILE A CA 1
ATOM 1086 C C . ILE A 1 138 ? 4.086 -2.942 8.161 1.00 79.56 138 ILE A C 1
ATOM 1088 O O . ILE A 1 138 ? 4.232 -3.104 6.947 1.00 79.56 138 ILE A O 1
ATOM 1092 N N . LYS A 1 139 ? 4.083 -3.935 9.052 1.00 79.88 139 LYS A N 1
ATOM 1093 C CA . LYS A 1 139 ? 4.100 -5.352 8.713 1.00 79.88 139 LYS A CA 1
ATOM 1094 C C . LYS A 1 139 ? 2.779 -5.996 9.038 1.00 79.88 139 LYS A C 1
ATOM 1096 O O . LYS A 1 139 ? 2.369 -6.055 10.193 1.00 79.88 139 LYS A O 1
ATOM 1101 N N . ILE A 1 140 ? 2.133 -6.512 8.006 1.00 74.94 140 ILE A N 1
ATOM 1102 C CA . ILE A 1 140 ? 0.877 -7.244 8.133 1.00 74.94 140 ILE A CA 1
ATOM 1103 C C . ILE A 1 140 ? 1.153 -8.698 7.787 1.00 74.94 140 ILE A C 1
ATOM 1105 O O . ILE A 1 140 ? 1.744 -8.977 6.747 1.00 74.94 140 ILE A O 1
ATOM 1109 N N . LYS A 1 141 ? 0.735 -9.602 8.673 1.00 73.19 141 LYS A N 1
ATOM 1110 C CA . LYS A 1 141 ? 0.834 -11.051 8.481 1.00 73.19 141 LYS A CA 1
ATOM 1111 C C . LYS A 1 141 ? -0.554 -11.671 8.512 1.00 73.19 141 LYS A C 1
ATOM 1113 O O . LYS A 1 141 ? -1.327 -11.351 9.422 1.00 73.19 141 LYS A O 1
ATOM 1118 N N . GLY A 1 142 ? -0.843 -12.588 7.592 1.00 68.75 142 GLY A N 1
ATOM 1119 C CA . GLY A 1 142 ? -2.023 -13.452 7.660 1.00 68.75 142 GLY A CA 1
ATOM 1120 C C . GLY A 1 142 ? -2.850 -13.559 6.377 1.00 68.75 142 GLY A C 1
ATOM 1121 O O . GLY A 1 142 ? -2.757 -12.731 5.475 1.00 68.75 142 GLY A O 1
ATOM 1122 N N . LYS A 1 143 ? -3.704 -14.589 6.311 1.00 69.44 143 LYS A N 1
ATOM 1123 C CA . LYS A 1 143 ? -4.605 -14.861 5.174 1.00 69.44 143 LYS A CA 1
ATOM 1124 C C . LYS A 1 143 ? -5.949 -14.155 5.353 1.00 69.44 143 LYS A C 1
ATOM 1126 O O . LYS A 1 143 ? -6.937 -14.789 5.721 1.00 69.44 143 LYS A O 1
ATOM 1131 N N . LEU A 1 144 ? -5.978 -12.851 5.098 1.00 67.06 144 LEU A N 1
ATOM 1132 C CA . LEU A 1 144 ? -7.190 -12.040 5.224 1.00 67.06 144 LEU A CA 1
ATOM 1133 C C . LEU A 1 144 ? -8.115 -12.156 4.008 1.00 67.06 144 LEU A C 1
ATOM 1135 O O . LEU A 1 144 ? -7.658 -12.225 2.865 1.00 67.06 144 LEU A O 1
ATOM 1139 N N . ARG A 1 145 ? -9.427 -12.106 4.264 1.00 68.06 145 ARG A N 1
ATOM 1140 C CA . ARG A 1 145 ? -10.458 -11.813 3.258 1.00 68.06 145 ARG A CA 1
ATOM 1141 C C . ARG A 1 145 ? -11.033 -10.432 3.575 1.00 68.06 145 ARG A C 1
ATOM 1143 O O . ARG A 1 145 ? -11.487 -10.216 4.691 1.00 68.06 145 ARG A O 1
ATOM 1150 N N . ASP A 1 146 ? -10.996 -9.516 2.612 1.00 73.31 146 ASP A N 1
ATOM 1151 C CA . ASP A 1 146 ? -11.486 -8.134 2.730 1.00 73.31 146 ASP A CA 1
ATOM 1152 C C . ASP A 1 146 ? -10.710 -7.273 3.743 1.00 73.31 146 ASP A C 1
ATOM 1154 O O . ASP A 1 146 ? -11.242 -6.774 4.740 1.00 73.31 146 ASP A O 1
ATOM 1158 N N . PHE A 1 147 ? -9.423 -7.077 3.466 1.00 79.31 147 PHE A N 1
ATOM 1159 C CA . PHE A 1 147 ? -8.561 -6.167 4.212 1.00 79.31 147 PHE A CA 1
ATOM 1160 C C . PHE A 1 147 ? -8.607 -4.746 3.640 1.00 79.31 147 PHE A C 1
ATOM 1162 O O . PHE A 1 147 ? -8.584 -4.569 2.421 1.00 79.31 147 PHE A O 1
ATOM 1169 N N . LYS A 1 148 ? -8.630 -3.725 4.505 1.00 84.88 148 LYS A N 1
ATOM 1170 C CA . LYS A 1 148 ? -8.604 -2.321 4.084 1.00 84.88 148 LYS A CA 1
ATOM 1171 C C . LYS A 1 148 ? -7.667 -1.458 4.934 1.00 84.88 148 LYS A C 1
ATOM 1173 O O . LYS A 1 148 ? -7.826 -1.419 6.151 1.00 84.88 148 LYS A O 1
ATOM 1178 N N . ILE A 1 149 ? -6.766 -0.706 4.299 1.00 85.31 149 ILE A N 1
ATOM 1179 C CA . ILE A 1 149 ? -6.046 0.419 4.925 1.00 85.31 149 ILE A CA 1
ATOM 1180 C C . ILE A 1 149 ? -6.531 1.711 4.292 1.00 85.31 149 ILE A C 1
ATOM 1182 O O . ILE A 1 149 ? -6.563 1.807 3.066 1.00 85.31 149 ILE A O 1
ATOM 1186 N N . ILE A 1 150 ? -6.871 2.697 5.117 1.00 85.75 150 ILE A N 1
ATOM 1187 C CA . ILE A 1 150 ? -7.261 4.026 4.653 1.00 85.75 150 ILE A CA 1
ATOM 1188 C C . ILE A 1 150 ? -6.485 5.133 5.370 1.00 85.75 150 ILE A C 1
ATOM 1190 O O . ILE A 1 150 ? -6.226 5.039 6.571 1.00 85.75 150 ILE A O 1
ATOM 1194 N N . ASN A 1 151 ? -6.163 6.187 4.614 1.00 84.44 151 ASN A N 1
ATOM 1195 C CA . ASN A 1 151 ? -5.644 7.474 5.095 1.00 84.44 151 ASN A CA 1
ATOM 1196 C C . ASN A 1 151 ? -4.265 7.412 5.789 1.00 84.44 151 ASN A C 1
ATOM 1198 O O . ASN A 1 151 ? -3.982 8.193 6.692 1.00 84.44 151 ASN A O 1
ATOM 1202 N N . LEU A 1 152 ? -3.390 6.486 5.393 1.00 85.38 152 LEU A N 1
ATOM 1203 C CA . LEU A 1 152 ? -2.060 6.354 5.997 1.00 85.38 152 LEU A CA 1
ATOM 1204 C C . LEU A 1 152 ? -1.090 7.424 5.470 1.00 85.38 152 LEU A C 1
ATOM 1206 O O . LEU A 1 152 ? -0.777 7.424 4.282 1.00 85.38 152 LEU A O 1
ATOM 1210 N N . PHE A 1 153 ? -0.525 8.237 6.365 1.00 85.12 153 PHE A N 1
ATOM 1211 C CA . PHE A 1 153 ? 0.567 9.165 6.057 1.00 85.12 153 PHE A CA 1
ATOM 1212 C C . PHE A 1 153 ? 1.827 8.749 6.819 1.00 85.12 153 PHE A C 1
ATOM 1214 O O . PHE A 1 153 ? 1.883 8.828 8.049 1.00 85.12 153 PHE A O 1
ATOM 1221 N N . ALA A 1 154 ? 2.834 8.275 6.088 1.00 82.94 154 ALA A N 1
ATOM 1222 C CA . ALA A 1 154 ? 4.073 7.756 6.649 1.00 82.94 154 ALA A CA 1
ATOM 1223 C C . ALA A 1 154 ? 5.282 8.553 6.149 1.00 82.94 154 ALA A C 1
ATOM 1225 O O . ALA A 1 154 ? 5.554 8.607 4.947 1.00 82.94 154 ALA A O 1
ATOM 1226 N N . LYS A 1 155 ? 6.051 9.114 7.087 1.00 84.38 155 LYS A N 1
ATOM 1227 C CA . LYS A 1 155 ? 7.326 9.779 6.799 1.00 84.38 155 LYS A CA 1
ATOM 1228 C C . LYS A 1 155 ? 8.489 8.988 7.387 1.00 84.38 155 LYS A C 1
ATOM 1230 O O . LYS A 1 155 ? 8.565 8.785 8.601 1.00 84.38 155 LYS A O 1
ATOM 1235 N N . CYS A 1 156 ? 9.405 8.567 6.520 1.00 82.25 156 CYS A N 1
ATOM 1236 C CA . CYS A 1 156 ? 10.567 7.770 6.888 1.00 82.25 156 CYS A CA 1
ATOM 1237 C C . CYS A 1 156 ? 11.833 8.639 6.850 1.00 82.25 156 CYS A C 1
ATOM 1239 O O . CYS A 1 156 ? 12.211 9.136 5.796 1.00 82.25 156 CYS A O 1
ATOM 1241 N N . ASN A 1 157 ? 12.552 8.786 7.965 1.00 77.56 157 ASN A N 1
ATOM 1242 C CA . ASN A 1 157 ? 13.822 9.530 7.986 1.00 77.56 157 ASN A CA 1
ATOM 1243 C C . ASN A 1 157 ? 15.015 8.663 7.530 1.00 77.56 157 ASN A C 1
ATOM 1245 O O . ASN A 1 157 ? 16.069 8.661 8.160 1.00 77.56 157 ASN A O 1
ATOM 1249 N N . GLY A 1 158 ? 14.845 7.861 6.470 1.00 68.19 158 GLY A N 1
ATOM 1250 C CA . GLY A 1 158 ? 15.923 7.034 5.909 1.00 68.19 158 GLY A CA 1
ATOM 1251 C C . GLY A 1 158 ? 16.429 5.903 6.816 1.00 68.19 158 GLY A C 1
ATOM 1252 O O . GLY A 1 158 ? 17.520 5.394 6.588 1.00 68.19 158 GLY A O 1
ATOM 1253 N N . LYS A 1 159 ? 15.658 5.497 7.835 1.00 80.56 159 LYS A N 1
ATOM 1254 C CA . LYS A 1 159 ? 15.974 4.365 8.739 1.00 80.56 159 LYS A CA 1
ATOM 1255 C C . LYS A 1 159 ? 15.019 3.172 8.594 1.00 80.56 159 LYS A C 1
ATOM 1257 O O . LYS A 1 159 ? 15.194 2.130 9.216 1.00 80.56 159 LYS A O 1
ATOM 1262 N N . VAL A 1 160 ? 14.032 3.294 7.710 1.00 75.94 160 VAL A N 1
ATOM 1263 C CA . VAL A 1 160 ? 13.073 2.230 7.410 1.00 75.94 160 VAL A CA 1
ATOM 1264 C C . VAL A 1 160 ? 13.348 1.675 6.021 1.00 75.94 160 VAL A C 1
ATOM 1266 O O . VAL A 1 160 ? 13.274 2.410 5.038 1.00 75.94 160 VAL A O 1
ATOM 1269 N N . SER A 1 161 ? 13.647 0.377 5.938 1.00 80.31 161 SER A N 1
ATOM 1270 C CA . SER A 1 161 ? 13.934 -0.301 4.675 1.00 80.31 161 SER A CA 1
ATOM 1271 C C . SER A 1 161 ? 12.764 -0.208 3.695 1.00 80.31 161 SER A C 1
ATOM 1273 O O . SER A 1 161 ? 13.002 0.116 2.541 1.00 80.31 161 SER A O 1
ATOM 1275 N N . HIS A 1 162 ? 11.516 -0.411 4.136 1.00 80.62 162 HIS A N 1
ATOM 1276 C CA . HIS A 1 162 ? 10.336 -0.360 3.257 1.00 80.62 162 HIS A CA 1
ATOM 1277 C C . HIS A 1 162 ? 9.120 0.318 3.917 1.00 80.62 162 HIS A C 1
ATOM 1279 O O . HIS A 1 162 ? 8.899 0.159 5.119 1.00 80.62 162 HIS A O 1
ATOM 1285 N N . GLY A 1 163 ? 8.291 1.031 3.147 1.00 67.56 163 GLY A N 1
ATOM 1286 C CA . GLY A 1 163 ? 7.178 1.838 3.680 1.00 67.56 163 GLY A CA 1
ATOM 1287 C C . GLY A 1 163 ? 5.885 1.084 4.029 1.00 67.56 163 GLY A C 1
ATOM 1288 O O . GLY A 1 163 ? 5.189 1.472 4.956 1.00 67.56 163 GLY A O 1
ATOM 1289 N N . VAL A 1 164 ? 5.559 -0.023 3.363 1.00 73.94 164 VAL A N 1
ATOM 1290 C CA . VAL A 1 164 ? 4.532 -0.997 3.794 1.00 73.94 164 VAL A CA 1
ATOM 1291 C C . VAL A 1 164 ? 4.980 -2.361 3.282 1.00 73.94 164 VAL A C 1
ATOM 1293 O O . VAL A 1 164 ? 5.212 -2.487 2.082 1.00 73.94 164 VAL A O 1
ATOM 1296 N N . LEU A 1 165 ? 5.124 -3.360 4.163 1.00 66.56 165 LEU A N 1
ATOM 1297 C CA . LEU A 1 165 ? 5.535 -4.715 3.781 1.00 66.56 165 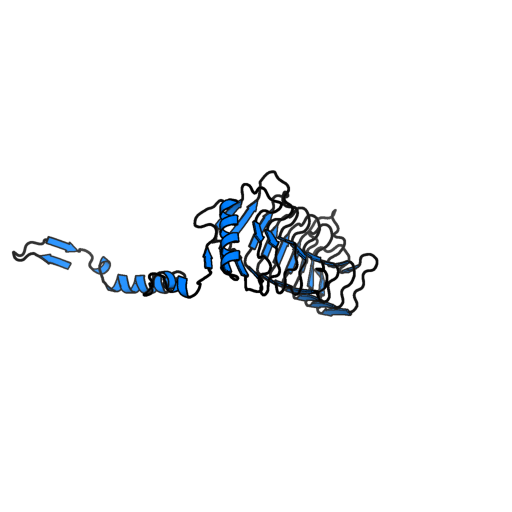LEU A CA 1
ATOM 1298 C C . LEU A 1 165 ? 4.612 -5.766 4.386 1.00 66.56 165 LEU A C 1
ATOM 1300 O O . LEU A 1 165 ? 4.704 -6.062 5.574 1.00 66.56 165 LEU A O 1
ATOM 1304 N N . SER A 1 166 ? 3.719 -6.349 3.584 1.00 63.41 166 SER A N 1
ATOM 1305 C CA . SER A 1 166 ? 3.005 -7.548 4.025 1.00 63.41 166 SER A CA 1
ATOM 1306 C C . SER A 1 166 ? 3.767 -8.788 3.611 1.00 63.41 166 SER A C 1
ATOM 1308 O O . SER A 1 166 ? 3.906 -9.085 2.422 1.00 63.41 166 SER A O 1
ATOM 1310 N N . ASP A 1 167 ? 4.226 -9.516 4.608 1.00 57.19 167 ASP A N 1
ATOM 1311 C CA . ASP A 1 167 ? 4.855 -10.807 4.425 1.00 57.19 167 ASP A CA 1
ATOM 1312 C C . ASP A 1 167 ? 3.825 -11.848 4.877 1.00 57.19 167 ASP A C 1
ATOM 1314 O O . ASP A 1 167 ? 3.449 -11.857 6.052 1.00 57.19 167 ASP A O 1
ATOM 1318 N N . ASP A 1 168 ? 3.340 -12.614 3.889 1.00 58.03 168 ASP A N 1
ATOM 1319 C CA . ASP A 1 168 ? 2.311 -13.673 3.882 1.00 58.03 168 ASP A CA 1
ATOM 1320 C C . ASP A 1 168 ? 0.956 -13.310 3.234 1.00 58.03 168 ASP A C 1
ATOM 1322 O O . ASP A 1 168 ? 0.114 -12.672 3.858 1.00 58.03 168 ASP A O 1
ATOM 1326 N N . ASN A 1 169 ? 0.714 -13.841 2.019 1.00 61.78 169 ASN A N 1
ATOM 1327 C CA . ASN A 1 169 ? -0.593 -14.194 1.424 1.00 61.78 169 ASN A CA 1
ATOM 1328 C C . ASN A 1 169 ? -1.794 -13.274 1.753 1.00 61.78 169 ASN A C 1
ATOM 1330 O O . ASN A 1 169 ? -2.895 -13.780 2.011 1.00 61.78 169 ASN A O 1
ATOM 1334 N N . ILE A 1 170 ? -1.629 -11.946 1.699 1.00 63.00 170 ILE A N 1
ATOM 1335 C CA . ILE A 1 170 ? -2.786 -11.052 1.807 1.00 63.00 170 ILE A CA 1
ATOM 1336 C C . ILE A 1 170 ? -3.728 -11.375 0.645 1.00 63.00 170 ILE A C 1
ATOM 1338 O O . ILE A 1 170 ? -3.311 -11.367 -0.515 1.00 63.00 170 ILE A O 1
ATOM 1342 N N . GLY A 1 171 ? -4.976 -11.713 0.978 1.00 64.56 171 GLY A N 1
ATOM 1343 C CA . GLY A 1 171 ? -6.031 -11.917 -0.007 1.00 64.56 171 GLY A CA 1
ATOM 1344 C C . GLY A 1 171 ? -6.608 -10.604 -0.510 1.00 64.56 171 GLY A C 1
ATOM 1345 O O . GLY A 1 171 ? -5.885 -9.627 -0.677 1.00 64.56 171 GLY A O 1
ATOM 1346 N N . LEU A 1 172 ? -7.923 -10.570 -0.732 1.00 74.44 172 LEU A N 1
ATOM 1347 C CA . LEU A 1 172 ? -8.647 -9.377 -1.184 1.00 74.44 172 LEU A CA 1
ATOM 1348 C C . LEU A 1 172 ? -8.303 -8.150 -0.320 1.00 74.44 172 LEU A C 1
ATOM 1350 O O . LEU A 1 172 ? -8.734 -8.057 0.832 1.00 74.44 172 LEU A O 1
ATOM 1354 N N . GLY A 1 173 ? -7.518 -7.227 -0.879 1.00 79.44 173 GLY A N 1
ATOM 1355 C CA . GLY A 1 173 ? -6.960 -6.077 -0.166 1.00 79.44 173 GLY A CA 1
ATOM 1356 C C . GLY A 1 173 ? -7.272 -4.754 -0.858 1.00 79.44 173 GLY A C 1
ATOM 1357 O O . GLY A 1 173 ? -7.170 -4.648 -2.080 1.00 79.44 173 GLY A O 1
ATOM 1358 N N . VAL A 1 174 ? -7.636 -3.733 -0.084 1.00 87.44 174 VAL A N 1
ATOM 1359 C CA . VAL A 1 174 ? -7.887 -2.373 -0.571 1.00 87.44 174 VAL A CA 1
ATOM 1360 C C . VAL A 1 174 ? -7.039 -1.372 0.212 1.00 87.44 174 VAL A C 1
ATOM 1362 O O . VAL A 1 174 ? -7.131 -1.272 1.432 1.00 87.44 174 VAL A O 1
ATOM 1365 N N . PHE A 1 175 ? -6.236 -0.595 -0.496 1.00 89.62 175 PHE A N 1
ATOM 1366 C CA . PHE A 1 175 ? -5.415 0.475 0.056 1.00 89.62 175 PHE A CA 1
ATOM 1367 C C . PHE A 1 175 ? -5.937 1.802 -0.496 1.00 89.62 175 PHE A C 1
ATOM 1369 O O . PHE A 1 175 ? -6.038 1.943 -1.712 1.00 89.62 175 PHE A O 1
ATOM 1376 N N . GLU A 1 176 ? -6.317 2.748 0.363 1.00 91.50 176 GLU A N 1
ATOM 1377 C CA . GLU A 1 176 ? -6.847 4.052 -0.061 1.00 91.50 176 GLU A CA 1
ATOM 1378 C C . GLU A 1 176 ? -6.110 5.199 0.624 1.00 91.50 176 GLU A C 1
ATOM 1380 O O . GLU A 1 176 ? -5.907 5.170 1.839 1.00 91.50 176 GLU A O 1
ATOM 1385 N N . ASN A 1 177 ? -5.777 6.240 -0.141 1.00 90.44 177 ASN A N 1
ATOM 1386 C CA . ASN A 1 177 ? -5.216 7.490 0.381 1.00 90.44 177 ASN A CA 1
ATOM 1387 C C . ASN A 1 177 ? -3.937 7.249 1.198 1.00 90.44 177 ASN A C 1
ATOM 1389 O O . ASN A 1 177 ? -3.858 7.622 2.368 1.00 90.44 177 ASN A O 1
ATOM 1393 N N . ILE A 1 178 ? -2.962 6.560 0.600 1.00 90.12 178 ILE A N 1
ATOM 1394 C CA . ILE A 1 178 ? -1.693 6.235 1.268 1.00 90.12 178 ILE A CA 1
ATOM 1395 C C . ILE A 1 178 ? -0.585 7.129 0.735 1.00 90.12 178 ILE A C 1
ATOM 1397 O O . ILE A 1 178 ? -0.367 7.171 -0.471 1.00 90.12 178 ILE A O 1
ATOM 1401 N N . VAL A 1 179 ? 0.146 7.782 1.632 1.00 91.25 179 VAL A N 1
ATOM 1402 C CA . VAL A 1 179 ? 1.314 8.604 1.316 1.00 91.25 179 VAL A CA 1
ATOM 1403 C C . VAL A 1 179 ? 2.532 8.056 2.049 1.00 91.25 179 VAL A C 1
ATOM 1405 O O . VAL A 1 179 ? 2.503 7.902 3.271 1.00 91.25 179 VAL A O 1
ATOM 1408 N N . ILE A 1 180 ? 3.598 7.756 1.307 1.00 90.00 180 ILE A N 1
ATOM 1409 C CA . ILE A 1 180 ? 4.864 7.250 1.851 1.00 90.00 180 ILE A CA 1
ATOM 1410 C C . ILE A 1 180 ? 6.008 8.124 1.344 1.00 90.00 180 ILE A C 1
ATOM 1412 O O . ILE A 1 180 ? 6.235 8.221 0.138 1.00 90.00 180 ILE A O 1
ATOM 1416 N N . GLU A 1 181 ? 6.762 8.712 2.269 1.00 90.75 181 GLU A N 1
ATOM 1417 C CA . GLU A 1 181 ? 7.885 9.597 1.956 1.00 90.75 181 GLU A CA 1
ATOM 1418 C C . GLU A 1 181 ? 9.223 9.023 2.433 1.00 90.75 181 GLU A C 1
ATOM 1420 O O . GLU A 1 181 ? 9.369 8.644 3.598 1.00 90.75 181 GLU A O 1
ATOM 1425 N N . ASN A 1 182 ? 10.215 9.033 1.537 1.00 88.88 182 ASN A N 1
ATOM 1426 C CA . ASN A 1 182 ? 11.629 8.718 1.778 1.00 88.88 182 ASN A CA 1
ATOM 1427 C C . ASN A 1 182 ? 11.944 7.328 2.398 1.00 88.88 182 ASN A C 1
ATOM 1429 O O . ASN A 1 182 ? 12.750 7.232 3.332 1.00 88.88 182 ASN A O 1
ATOM 1433 N N . PRO A 1 183 ? 11.347 6.224 1.911 1.00 87.00 183 PRO A N 1
ATOM 1434 C CA . PRO A 1 183 ? 11.732 4.873 2.325 1.00 87.00 183 PRO A CA 1
ATOM 1435 C C . PRO A 1 183 ? 13.136 4.522 1.787 1.00 87.00 183 PRO A C 1
ATOM 1437 O O . PRO A 1 183 ? 13.484 4.911 0.673 1.00 87.00 183 PRO A O 1
ATOM 1440 N N . ILE A 1 184 ? 13.958 3.780 2.549 1.00 87.25 184 ILE A N 1
ATOM 1441 C CA . ILE A 1 184 ? 15.352 3.465 2.149 1.00 87.25 184 ILE A CA 1
ATOM 1442 C C . ILE A 1 184 ? 15.410 2.591 0.891 1.00 87.25 184 ILE A C 1
ATOM 1444 O O . ILE A 1 184 ? 16.306 2.764 0.072 1.00 87.25 184 ILE A O 1
ATOM 1448 N N . LEU A 1 185 ? 14.520 1.607 0.762 1.00 86.88 185 LEU A N 1
ATOM 1449 C CA . LEU A 1 185 ? 14.423 0.716 -0.393 1.00 86.88 185 LEU A CA 1
ATOM 1450 C C . LEU A 1 185 ? 13.100 0.993 -1.106 1.00 86.88 185 LEU A C 1
ATOM 1452 O O . LEU A 1 185 ? 12.952 2.051 -1.715 1.00 86.88 185 LEU A O 1
ATOM 1456 N N . ASP A 1 186 ? 12.140 0.073 -1.044 1.00 86.31 186 ASP A N 1
ATOM 1457 C CA . ASP A 1 186 ? 10.876 0.241 -1.757 1.00 86.31 186 ASP A CA 1
ATOM 1458 C C . ASP A 1 186 ? 9.871 1.042 -0.928 1.00 86.31 186 ASP A C 1
ATOM 1460 O O . ASP A 1 186 ? 9.791 0.886 0.295 1.00 86.31 186 ASP A O 1
ATOM 1464 N N . GLY A 1 187 ? 9.042 1.856 -1.580 1.00 81.44 187 GLY A N 1
ATOM 1465 C CA . GLY A 1 187 ? 7.950 2.525 -0.875 1.00 81.44 187 GLY A CA 1
ATOM 1466 C C . GLY A 1 187 ? 6.850 1.575 -0.460 1.00 81.44 187 GLY A C 1
ATOM 1467 O O . GLY A 1 187 ? 6.492 1.517 0.714 1.00 81.44 187 GLY A O 1
ATOM 1468 N N . PHE A 1 188 ? 6.381 0.767 -1.394 1.00 86.06 188 PHE A N 1
ATOM 1469 C CA . PHE A 1 188 ? 5.397 -0.269 -1.142 1.00 86.06 188 PHE A CA 1
ATOM 1470 C C . PHE A 1 188 ? 5.974 -1.597 -1.591 1.00 86.06 188 PHE A C 1
ATOM 1472 O O . PHE A 1 188 ? 6.330 -1.718 -2.757 1.00 86.06 188 PHE A O 1
ATOM 1479 N N . ASN A 1 189 ? 6.048 -2.598 -0.719 1.00 84.56 189 ASN A N 1
ATOM 1480 C CA . ASN A 1 189 ? 6.453 -3.938 -1.128 1.00 84.56 189 ASN A CA 1
ATOM 1481 C C . ASN A 1 189 ? 5.433 -4.972 -0.632 1.00 84.56 189 ASN A C 1
ATOM 1483 O O . ASN A 1 189 ? 5.122 -5.055 0.549 1.00 84.56 189 ASN A O 1
ATOM 1487 N N . LEU A 1 190 ? 4.818 -5.704 -1.554 1.00 82.00 190 LEU A N 1
ATOM 1488 C CA . LEU A 1 190 ? 3.658 -6.550 -1.286 1.00 82.00 190 LEU A CA 1
ATOM 1489 C C . LEU A 1 190 ? 3.852 -7.935 -1.883 1.00 82.00 190 LEU A C 1
ATOM 1491 O O . LEU A 1 190 ? 4.181 -8.068 -3.059 1.00 82.00 190 LEU A O 1
ATOM 1495 N N . SER A 1 191 ? 3.515 -8.950 -1.092 1.00 78.38 191 SER A N 1
ATOM 1496 C CA . SER A 1 191 ? 3.188 -10.287 -1.581 1.00 78.38 191 SER A CA 1
ATOM 1497 C C . SER A 1 191 ? 1.710 -10.563 -1.310 1.00 78.38 191 SER A C 1
ATOM 1499 O O . SER A 1 191 ? 1.304 -10.793 -0.169 1.00 78.38 191 SER A O 1
ATOM 1501 N N . ALA A 1 192 ? 0.879 -10.456 -2.348 1.00 71.00 192 ALA A N 1
ATOM 1502 C CA . ALA A 1 192 ? -0.577 -10.502 -2.211 1.00 71.00 192 ALA A CA 1
ATOM 1503 C C . ALA A 1 192 ? -1.273 -11.025 -3.475 1.00 71.00 192 ALA A C 1
ATOM 1505 O O . ALA A 1 192 ? -0.688 -11.069 -4.560 1.00 71.00 192 ALA A O 1
ATOM 1506 N N . TRP A 1 193 ? -2.544 -11.404 -3.345 1.00 74.69 193 TRP A N 1
ATOM 1507 C CA . TRP A 1 193 ? -3.408 -11.796 -4.457 1.00 74.69 193 TRP A CA 1
ATOM 1508 C C . TRP A 1 193 ? -4.717 -10.994 -4.411 1.00 74.69 193 TRP A C 1
ATOM 1510 O O . TRP A 1 193 ? -5.386 -10.951 -3.389 1.00 74.69 193 TRP A O 1
ATOM 1520 N N . GLN A 1 194 ? -5.085 -10.357 -5.531 1.00 84.44 194 GLN A N 1
ATOM 1521 C CA . GLN A 1 194 ? -6.283 -9.506 -5.673 1.00 84.44 194 GLN A CA 1
ATOM 1522 C C . GLN A 1 194 ? -6.258 -8.227 -4.818 1.00 84.44 194 GLN A C 1
ATOM 1524 O O . GLN A 1 194 ? -7.059 -8.039 -3.903 1.00 84.44 194 GLN A O 1
ATOM 1529 N N . VAL A 1 195 ? -5.367 -7.300 -5.171 1.00 86.69 195 VAL A N 1
ATOM 1530 C CA . VAL A 1 195 ? -5.210 -6.021 -4.467 1.00 86.69 195 VAL A CA 1
ATOM 1531 C C . VAL A 1 195 ? -5.682 -4.845 -5.317 1.00 86.69 195 VAL A C 1
ATOM 1533 O O . VAL A 1 195 ? -5.396 -4.761 -6.511 1.00 86.69 195 VAL A O 1
ATOM 1536 N N . ARG A 1 196 ? -6.374 -3.900 -4.681 1.00 92.38 196 ARG A N 1
ATOM 1537 C CA . ARG A 1 196 ? -6.681 -2.577 -5.226 1.00 92.38 196 ARG A CA 1
ATOM 1538 C C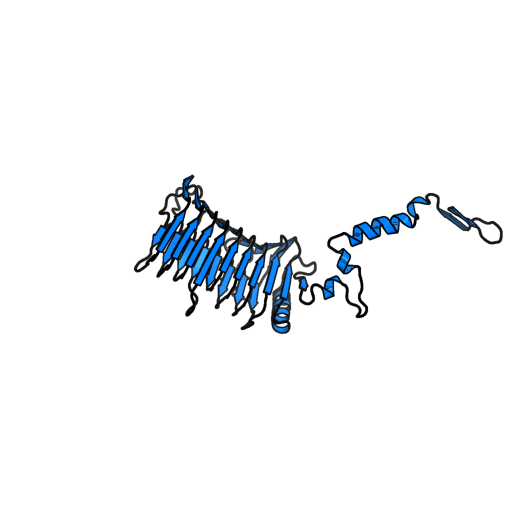 . ARG A 1 196 ? -5.957 -1.506 -4.422 1.00 92.38 196 ARG A C 1
ATOM 1540 O O . ARG A 1 196 ? -6.061 -1.467 -3.202 1.00 92.38 196 ARG A O 1
ATOM 1547 N N . ILE A 1 197 ? -5.274 -0.617 -5.122 1.00 93.38 197 ILE A N 1
ATOM 1548 C CA . ILE A 1 197 ? -4.525 0.504 -4.570 1.00 93.38 197 ILE A CA 1
ATOM 1549 C C . ILE A 1 197 ? -5.110 1.765 -5.205 1.00 93.38 197 ILE A C 1
ATOM 1551 O O . ILE A 1 197 ? -5.099 1.903 -6.425 1.00 93.38 197 ILE A O 1
ATOM 1555 N N . ASN A 1 198 ? -5.692 2.636 -4.387 1.00 95.81 198 ASN A N 1
ATOM 1556 C CA . ASN A 1 198 ? -6.397 3.840 -4.809 1.00 95.81 198 ASN A CA 1
ATOM 1557 C C . ASN A 1 198 ? -5.755 5.075 -4.178 1.00 95.81 198 ASN A C 1
ATOM 1559 O O . ASN A 1 198 ? -5.599 5.128 -2.957 1.00 95.81 198 ASN A O 1
ATOM 1563 N N . SER A 1 199 ? -5.496 6.104 -4.982 1.00 95.62 199 SER A N 1
ATOM 1564 C CA . SER A 1 199 ? -5.050 7.411 -4.485 1.00 95.62 199 SER A CA 1
ATOM 1565 C C . SER A 1 199 ? -3.801 7.293 -3.604 1.00 95.62 199 SER A C 1
ATOM 1567 O O . SER A 1 199 ? -3.779 7.760 -2.466 1.00 95.62 199 SER A O 1
ATOM 1569 N N . CYS A 1 200 ? -2.777 6.594 -4.095 1.00 94.06 200 CYS A N 1
ATOM 1570 C CA . CYS A 1 200 ? -1.543 6.368 -3.347 1.00 94.06 200 CYS A CA 1
ATOM 1571 C C . CYS A 1 200 ? -0.386 7.167 -3.938 1.00 94.06 200 CYS A C 1
ATOM 1573 O O . CYS A 1 200 ? -0.217 7.205 -5.152 1.00 94.06 200 CYS A O 1
ATOM 1575 N N . TYR A 1 201 ? 0.428 7.766 -3.078 1.00 95.06 201 TYR A N 1
ATOM 1576 C CA . TYR A 1 201 ? 1.571 8.583 -3.455 1.00 95.06 201 TYR A CA 1
ATOM 1577 C C . TYR A 1 201 ? 2.832 8.072 -2.764 1.00 95.06 201 TYR A C 1
ATOM 1579 O O . TYR A 1 201 ? 2.867 7.917 -1.542 1.00 95.06 201 TYR A O 1
ATOM 1587 N N . ILE A 1 202 ? 3.873 7.801 -3.545 1.00 94.00 202 ILE A N 1
ATOM 1588 C CA . ILE A 1 202 ? 5.179 7.386 -3.032 1.00 94.00 202 ILE A CA 1
ATOM 1589 C C . ILE A 1 202 ? 6.223 8.372 -3.514 1.00 94.00 202 ILE A C 1
ATOM 1591 O O . ILE A 1 202 ? 6.370 8.581 -4.719 1.00 94.00 202 ILE A O 1
ATOM 1595 N N . TRP A 1 203 ? 6.973 8.941 -2.576 1.00 92.75 203 TRP A N 1
ATOM 1596 C CA . TRP A 1 203 ? 7.972 9.954 -2.874 1.00 92.75 203 TRP A CA 1
ATOM 1597 C C . TRP A 1 203 ? 9.372 9.533 -2.443 1.00 92.75 203 TRP A C 1
ATOM 1599 O O . TRP A 1 203 ? 9.605 9.189 -1.283 1.00 92.75 203 TRP A O 1
ATOM 1609 N N . SER A 1 204 ? 10.305 9.627 -3.391 1.00 90.62 204 SER A N 1
ATOM 1610 C CA . SER A 1 204 ? 11.741 9.413 -3.223 1.00 90.62 204 SER A CA 1
ATOM 1611 C C . SER A 1 204 ? 12.085 8.059 -2.592 1.00 90.62 204 SER A C 1
ATOM 1613 O O . SER A 1 204 ? 12.837 8.018 -1.614 1.00 90.62 204 SER A O 1
ATOM 1615 N N . PRO A 1 205 ? 11.547 6.934 -3.103 1.00 89.94 205 PRO A N 1
ATOM 1616 C CA . PRO A 1 205 ? 11.949 5.628 -2.616 1.00 89.94 205 PRO A CA 1
ATOM 1617 C C . PRO A 1 205 ? 13.383 5.327 -3.053 1.00 89.94 205 PRO A C 1
ATOM 1619 O O . PRO A 1 205 ? 13.758 5.539 -4.209 1.00 89.94 205 PRO A O 1
ATOM 1622 N N . GLY A 1 206 ? 14.203 4.808 -2.141 1.00 87.75 206 GLY A N 1
ATOM 1623 C CA . GLY A 1 206 ? 15.604 4.520 -2.441 1.00 87.75 206 GLY A CA 1
ATOM 1624 C C . GLY A 1 206 ? 15.831 3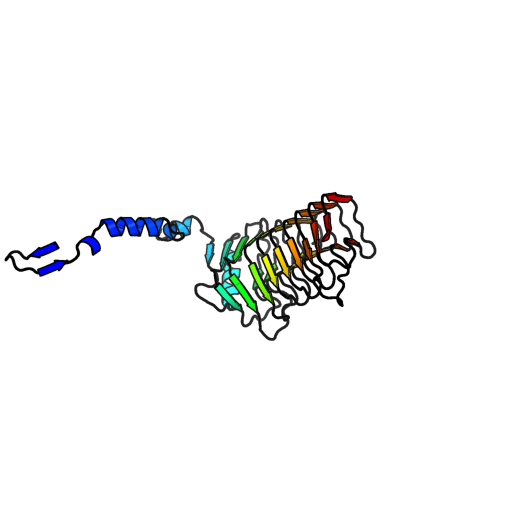.330 -3.385 1.00 87.75 206 GLY A C 1
ATOM 1625 O O . GLY A 1 206 ? 16.959 3.142 -3.844 1.00 87.75 206 GLY A O 1
ATOM 1626 N N . ARG A 1 207 ? 14.785 2.567 -3.739 1.00 90.94 207 ARG A N 1
ATOM 1627 C CA . ARG A 1 207 ? 14.787 1.555 -4.808 1.00 90.94 207 ARG A CA 1
ATOM 1628 C C . ARG A 1 207 ? 13.551 1.646 -5.713 1.00 90.94 207 ARG A C 1
ATOM 1630 O O . ARG A 1 207 ? 13.634 2.328 -6.732 1.00 90.94 207 ARG A O 1
ATOM 1637 N N . ASP A 1 208 ? 12.448 0.971 -5.385 1.00 92.62 208 ASP A N 1
ATOM 1638 C CA . ASP A 1 208 ? 11.231 0.937 -6.213 1.00 92.62 208 ASP A CA 1
ATOM 1639 C C . ASP A 1 208 ? 10.083 1.741 -5.576 1.00 92.62 208 ASP A C 1
ATOM 1641 O O . ASP A 1 208 ? 9.969 1.817 -4.355 1.00 92.62 208 ASP A O 1
ATOM 1645 N N . GLY A 1 209 ? 9.189 2.326 -6.377 1.00 92.94 209 GLY A N 1
ATOM 1646 C CA . GLY A 1 209 ? 7.946 2.912 -5.862 1.00 92.94 209 GLY A CA 1
ATOM 1647 C C . GLY A 1 209 ? 7.050 1.847 -5.257 1.00 92.94 209 GLY A C 1
ATOM 1648 O O . GLY A 1 209 ? 6.989 1.680 -4.039 1.00 92.94 209 GLY A O 1
ATOM 1649 N N . PHE A 1 210 ? 6.384 1.101 -6.130 1.00 93.62 210 PHE A N 1
ATOM 1650 C CA . PHE A 1 210 ? 5.645 -0.102 -5.771 1.00 93.62 210 PHE A CA 1
ATOM 1651 C C . PHE A 1 210 ? 6.422 -1.332 -6.235 1.00 93.62 210 PHE A C 1
ATOM 1653 O O . PHE A 1 210 ? 6.885 -1.371 -7.366 1.00 93.62 210 PHE A O 1
ATOM 1660 N N . SER A 1 211 ? 6.520 -2.346 -5.388 1.00 91.50 211 SER A N 1
ATOM 1661 C CA . SER A 1 211 ? 7.124 -3.646 -5.662 1.00 91.50 211 SER A CA 1
ATOM 1662 C C . SER A 1 211 ? 6.109 -4.719 -5.298 1.00 91.50 211 SER A C 1
ATOM 1664 O O . SER A 1 211 ? 5.865 -4.986 -4.123 1.00 91.50 211 SER A O 1
ATOM 1666 N N . ILE A 1 212 ? 5.431 -5.282 -6.295 1.00 88.50 212 ILE A N 1
ATOM 1667 C CA . ILE A 1 212 ? 4.412 -6.309 -6.075 1.00 88.50 212 ILE A CA 1
ATOM 1668 C C . ILE A 1 212 ? 4.934 -7.631 -6.607 1.00 88.50 212 ILE A C 1
ATOM 1670 O O . ILE A 1 212 ? 5.215 -7.762 -7.798 1.00 88.50 212 ILE A O 1
ATOM 1674 N N . ASN A 1 213 ? 5.021 -8.613 -5.720 1.00 84.50 213 ASN A N 1
ATOM 1675 C CA . ASN A 1 213 ? 5.520 -9.942 -6.018 1.00 84.50 213 ASN A CA 1
ATOM 1676 C C . ASN A 1 213 ? 4.399 -10.973 -5.854 1.00 84.50 213 ASN A C 1
ATOM 1678 O O . ASN A 1 213 ? 3.519 -10.839 -4.999 1.00 84.50 213 ASN A O 1
ATOM 1682 N N . GLN A 1 214 ? 4.422 -12.017 -6.680 1.00 74.81 214 GLN A N 1
ATOM 1683 C CA . GLN A 1 214 ? 3.484 -13.123 -6.559 1.00 74.81 214 GLN A CA 1
ATOM 1684 C C . GLN A 1 214 ? 3.652 -13.828 -5.212 1.00 74.81 214 GLN A C 1
ATOM 1686 O O . GLN A 1 214 ? 4.755 -14.234 -4.842 1.00 74.81 214 GLN A O 1
ATOM 1691 N N . SER A 1 215 ? 2.533 -14.070 -4.530 1.00 62.28 215 SER A N 1
ATOM 1692 C CA . SER A 1 215 ? 2.497 -15.072 -3.475 1.00 62.28 215 SER A CA 1
ATOM 1693 C C . SER A 1 215 ? 2.260 -16.453 -4.084 1.00 62.28 215 SER A C 1
ATOM 1695 O O . SER A 1 215 ? 1.356 -16.650 -4.899 1.00 62.28 215 SER A O 1
ATOM 1697 N N . ILE A 1 216 ? 3.099 -17.409 -3.694 1.00 54.28 216 ILE A N 1
ATOM 1698 C CA . ILE A 1 216 ? 3.110 -18.799 -4.161 1.00 54.28 216 ILE A CA 1
ATOM 1699 C C . ILE A 1 216 ? 1.674 -19.371 -4.228 1.00 54.28 216 ILE A C 1
ATOM 1701 O O . ILE A 1 216 ? 0.966 -19.394 -3.223 1.00 54.28 216 ILE A O 1
ATOM 1705 N N . ALA A 1 217 ? 1.281 -19.866 -5.411 1.00 51.88 217 ALA A N 1
ATOM 1706 C CA . ALA A 1 217 ? 0.096 -20.698 -5.690 1.00 51.88 217 ALA A CA 1
ATOM 1707 C C . ALA A 1 217 ? -1.280 -20.050 -5.998 1.00 51.88 217 ALA A C 1
ATOM 1709 O O . ALA A 1 217 ? -2.256 -20.793 -6.100 1.00 51.88 217 ALA A O 1
ATOM 1710 N N . THR A 1 218 ? -1.414 -18.735 -6.234 1.00 61.19 218 THR A N 1
ATOM 1711 C CA . THR A 1 218 ? -2.706 -18.143 -6.685 1.00 61.19 218 THR A CA 1
ATOM 1712 C C . THR A 1 218 ? -2.561 -17.124 -7.823 1.00 61.19 218 THR A C 1
ATOM 1714 O O . THR A 1 218 ? -1.477 -16.587 -8.059 1.00 61.19 218 THR A O 1
ATOM 1717 N N . SER A 1 219 ? -3.652 -16.886 -8.569 1.00 65.06 219 SER A N 1
ATOM 1718 C CA . SER A 1 219 ? -3.722 -15.823 -9.578 1.00 65.06 219 SER A CA 1
ATOM 1719 C C . SER A 1 219 ? -3.695 -14.449 -8.908 1.00 65.06 219 SER A C 1
ATOM 1721 O O . SER A 1 219 ? -4.616 -14.087 -8.174 1.00 65.06 219 SER A O 1
ATOM 1723 N N . THR A 1 220 ? -2.667 -13.657 -9.197 1.00 79.88 220 THR A N 1
ATOM 1724 C CA . THR A 1 220 ? -2.510 -12.309 -8.643 1.00 79.88 220 THR A CA 1
ATOM 1725 C C . THR A 1 220 ? -3.084 -11.273 -9.605 1.00 79.88 220 THR A C 1
ATOM 1727 O O . THR A 1 220 ? -2.573 -11.098 -10.709 1.00 79.88 220 THR A O 1
ATOM 1730 N N . SER A 1 221 ? -4.137 -10.569 -9.183 1.00 88.31 221 SER A N 1
ATOM 1731 C CA . SER A 1 221 ? -4.631 -9.359 -9.851 1.00 88.31 221 SER A CA 1
ATOM 1732 C C . SER A 1 221 ? -4.277 -8.128 -9.024 1.00 88.31 221 SER A C 1
ATOM 1734 O O . SER A 1 221 ? -4.510 -8.125 -7.816 1.00 88.31 221 SER A O 1
ATOM 1736 N N . VAL A 1 222 ? -3.773 -7.076 -9.660 1.00 91.50 222 VAL A N 1
ATOM 1737 C CA . VAL A 1 222 ? -3.460 -5.797 -9.015 1.00 91.50 222 VAL A CA 1
ATOM 1738 C C . VAL A 1 222 ? -4.088 -4.664 -9.816 1.00 91.50 222 VAL A C 1
ATOM 1740 O O . VAL A 1 222 ? -3.991 -4.631 -11.041 1.00 91.50 222 VAL A O 1
ATOM 1743 N N . LEU A 1 223 ? -4.757 -3.744 -9.130 1.00 95.06 223 LEU A N 1
ATOM 1744 C CA . LEU A 1 223 ? -5.282 -2.512 -9.708 1.00 95.06 223 LEU A CA 1
ATOM 1745 C C . LEU A 1 223 ? -4.636 -1.316 -9.014 1.00 95.06 223 LEU A C 1
ATOM 1747 O O . LEU A 1 223 ? -4.822 -1.138 -7.814 1.00 95.06 223 LEU A O 1
ATOM 1751 N N . PHE A 1 224 ? -3.950 -0.483 -9.785 1.00 96.44 224 PHE A N 1
ATOM 1752 C CA . PHE A 1 224 ? -3.476 0.835 -9.389 1.00 96.44 224 PHE A CA 1
ATOM 1753 C C . PHE A 1 224 ? -4.406 1.889 -9.983 1.00 96.44 224 PHE A C 1
ATOM 1755 O O . PHE A 1 224 ? -4.493 2.018 -11.202 1.00 96.44 224 PHE A O 1
ATOM 1762 N N . ASN A 1 225 ? -5.093 2.642 -9.138 1.00 97.62 225 ASN A N 1
ATOM 1763 C CA . ASN A 1 225 ? -6.004 3.702 -9.542 1.00 97.62 225 ASN A CA 1
ATOM 1764 C C . ASN A 1 225 ? -5.550 5.019 -8.909 1.00 97.62 225 ASN A C 1
ATOM 1766 O O . ASN A 1 225 ? -5.501 5.131 -7.685 1.00 97.62 225 ASN A O 1
ATOM 1770 N N . THR A 1 226 ? -5.176 5.996 -9.728 1.00 97.19 226 THR A N 1
ATOM 1771 C CA . THR A 1 226 ? -4.627 7.280 -9.273 1.00 97.19 226 THR A CA 1
ATOM 1772 C C . THR A 1 226 ? -3.420 7.078 -8.347 1.00 97.19 226 THR A C 1
ATOM 1774 O O . THR A 1 226 ? -3.338 7.652 -7.264 1.00 97.19 226 THR A O 1
ATOM 1777 N N . CYS A 1 227 ? -2.504 6.181 -8.727 1.00 97.00 227 CYS A N 1
ATOM 1778 C CA . CYS A 1 227 ? -1.291 5.899 -7.957 1.00 97.00 227 CYS A CA 1
ATOM 1779 C C . CYS A 1 227 ? -0.089 6.586 -8.591 1.00 97.00 227 CYS A C 1
ATOM 1781 O O . CYS A 1 227 ? 0.152 6.430 -9.787 1.00 97.00 227 CYS A O 1
ATOM 1783 N N . TRP A 1 228 ? 0.650 7.353 -7.805 1.00 96.69 228 TRP A N 1
ATOM 1784 C CA . TRP A 1 228 ? 1.713 8.230 -8.271 1.00 96.69 228 TRP A CA 1
ATOM 1785 C C . TRP A 1 228 ? 3.029 7.867 -7.591 1.00 96.69 228 TRP A C 1
ATOM 1787 O O . TRP A 1 228 ? 3.085 7.680 -6.374 1.00 96.69 228 TRP A O 1
ATOM 1797 N N . VAL A 1 229 ? 4.090 7.769 -8.385 1.00 96.44 229 VAL A N 1
ATOM 1798 C CA . VAL A 1 229 ? 5.446 7.527 -7.890 1.00 96.44 229 VAL A CA 1
ATOM 1799 C C . VAL A 1 229 ? 6.349 8.649 -8.357 1.00 96.44 229 VAL A C 1
ATOM 1801 O O . VAL A 1 229 ? 6.408 8.930 -9.551 1.00 96.44 229 VAL A O 1
ATOM 1804 N N . LYS A 1 230 ? 7.080 9.253 -7.423 1.00 94.50 230 LYS A N 1
ATOM 1805 C CA . LYS A 1 230 ? 8.036 10.318 -7.704 1.00 94.50 230 LYS A CA 1
ATOM 1806 C C . LYS A 1 230 ? 9.447 9.931 -7.278 1.00 94.50 230 LYS A C 1
ATOM 1808 O O . LYS A 1 230 ? 9.647 9.489 -6.149 1.00 94.50 230 LYS A O 1
ATOM 1813 N N . GLU A 1 231 ? 10.415 10.168 -8.161 1.00 92.62 231 GLU A N 1
ATOM 1814 C CA . GLU A 1 231 ? 11.858 9.989 -7.938 1.00 92.62 231 GLU A CA 1
ATOM 1815 C C . GLU A 1 231 ? 12.301 8.575 -7.492 1.00 92.62 231 GLU A C 1
ATOM 1817 O O . GLU A 1 231 ? 13.110 8.458 -6.566 1.00 92.62 231 GLU A O 1
ATOM 1822 N N . PRO A 1 232 ? 11.826 7.468 -8.101 1.00 92.50 232 PRO A N 1
ATOM 1823 C CA . PRO A 1 232 ? 12.332 6.149 -7.743 1.00 92.50 232 PRO A CA 1
ATOM 1824 C C . PRO A 1 232 ? 13.731 5.902 -8.314 1.00 92.50 232 PRO A C 1
ATOM 1826 O O . PRO A 1 232 ? 14.047 6.287 -9.440 1.00 92.50 232 PRO A O 1
ATOM 1829 N N . VAL A 1 233 ? 14.572 5.185 -7.569 1.00 90.94 233 VAL A N 1
ATOM 1830 C CA . VAL A 1 233 ? 15.943 4.872 -8.006 1.00 90.94 233 VAL A CA 1
ATOM 1831 C C . VAL A 1 233 ? 15.988 3.797 -9.100 1.00 90.94 233 VAL A C 1
ATOM 1833 O O . VAL A 1 233 ? 16.851 3.860 -9.973 1.00 90.94 233 VAL A O 1
ATOM 1836 N N . ARG A 1 234 ? 15.079 2.814 -9.085 1.00 92.00 234 ARG A N 1
ATOM 1837 C CA . ARG A 1 234 ? 15.060 1.689 -10.035 1.00 92.00 234 ARG A CA 1
ATOM 1838 C C . ARG A 1 234 ? 13.762 1.635 -10.837 1.00 92.00 234 ARG A C 1
ATOM 1840 O O . ARG A 1 234 ? 13.817 1.950 -12.022 1.00 92.00 234 ARG A O 1
ATOM 1847 N N . TYR A 1 235 ? 12.630 1.254 -10.255 1.00 94.56 235 TYR A N 1
ATOM 1848 C CA . TYR A 1 235 ? 11.350 1.202 -10.971 1.00 94.56 235 TYR A CA 1
ATOM 1849 C C . TYR A 1 235 ? 10.284 2.071 -10.311 1.00 94.56 235 TYR A C 1
ATOM 1851 O O . TYR A 1 235 ? 10.207 2.153 -9.087 1.00 94.56 235 TYR A O 1
ATOM 1859 N N . GLY A 1 236 ? 9.410 2.675 -11.118 1.00 95.00 236 GLY A N 1
ATOM 1860 C CA . GLY A 1 236 ? 8.160 3.231 -10.599 1.00 95.00 236 GLY A CA 1
ATOM 1861 C C . GLY A 1 236 ? 7.286 2.129 -10.010 1.00 95.00 236 GLY A C 1
ATOM 1862 O O . GLY A 1 236 ? 6.972 2.124 -8.821 1.00 95.00 236 GLY A O 1
ATOM 1863 N N . PHE A 1 237 ? 6.968 1.150 -10.852 1.00 95.75 237 PHE A N 1
ATOM 1864 C CA . PHE A 1 237 ? 6.168 -0.018 -10.513 1.00 95.75 237 PHE A CA 1
ATOM 1865 C C . PHE A 1 237 ? 6.922 -1.285 -10.925 1.00 95.75 237 PHE A C 1
ATOM 1867 O O . PHE A 1 237 ? 7.070 -1.561 -12.109 1.00 95.75 237 PHE A O 1
ATOM 1874 N N . ASN A 1 238 ? 7.415 -2.050 -9.959 1.00 94.12 238 ASN A N 1
ATOM 1875 C CA . ASN A 1 238 ? 8.052 -3.346 -10.145 1.00 94.12 238 ASN A CA 1
ATOM 1876 C C . ASN A 1 238 ? 7.014 -4.461 -9.948 1.00 94.12 238 ASN A C 1
ATOM 1878 O O . ASN A 1 238 ? 6.424 -4.588 -8.875 1.00 94.12 238 ASN A O 1
ATOM 1882 N N . LEU A 1 239 ? 6.764 -5.238 -10.999 1.00 92.25 239 LEU A N 1
ATOM 1883 C CA . LEU A 1 239 ? 5.761 -6.296 -11.042 1.00 92.25 239 LEU A CA 1
ATOM 1884 C C . LEU A 1 239 ? 6.451 -7.643 -11.269 1.00 92.25 239 LEU A C 1
ATOM 1886 O O . LEU A 1 239 ? 6.994 -7.886 -12.348 1.00 92.25 239 LEU A O 1
ATOM 1890 N N . ALA A 1 240 ? 6.389 -8.535 -10.281 1.00 88.62 240 ALA A N 1
ATOM 1891 C CA . ALA A 1 240 ? 6.985 -9.864 -10.365 1.00 88.62 240 ALA A CA 1
ATOM 1892 C C . ALA A 1 240 ? 5.934 -10.978 -10.280 1.00 88.62 240 ALA A C 1
ATOM 1894 O O . ALA A 1 240 ? 5.257 -11.125 -9.261 1.00 88.62 240 ALA A O 1
ATOM 1895 N N . GLY A 1 241 ? 5.804 -11.791 -11.334 1.00 86.19 241 GLY A N 1
ATOM 1896 C CA . GLY A 1 241 ? 4.898 -12.956 -11.351 1.00 86.19 241 GLY A CA 1
ATOM 1897 C C . GLY A 1 241 ? 3.400 -12.617 -11.236 1.00 86.19 241 GLY A C 1
ATOM 1898 O O . GLY A 1 241 ? 2.617 -13.362 -10.647 1.00 86.19 241 GLY A O 1
ATOM 1899 N N . ILE A 1 242 ? 2.973 -11.472 -11.766 1.00 87.12 242 ILE A N 1
ATOM 1900 C CA . ILE A 1 242 ? 1.589 -10.995 -11.650 1.00 87.12 242 ILE A CA 1
ATOM 1901 C C . ILE A 1 242 ? 0.714 -11.624 -12.742 1.00 87.12 242 ILE A C 1
ATOM 1903 O O . ILE A 1 242 ? 1.095 -11.701 -13.900 1.00 87.12 242 ILE A O 1
ATOM 1907 N N . THR A 1 243 ? -0.508 -12.061 -12.429 1.00 90.62 243 THR A N 1
ATOM 1908 C CA . THR A 1 243 ? -1.421 -12.548 -13.479 1.00 90.62 243 THR A CA 1
ATOM 1909 C C . THR A 1 243 ? -2.024 -11.375 -14.250 1.00 90.62 243 THR A C 1
ATOM 1911 O O . THR A 1 243 ? -1.875 -11.306 -15.464 1.00 90.62 243 THR A O 1
ATOM 1914 N N . TYR A 1 244 ? -2.635 -10.414 -13.556 1.00 92.06 244 TYR A N 1
ATOM 1915 C CA . TYR A 1 244 ? -3.228 -9.227 -14.173 1.00 92.06 244 TYR A CA 1
ATOM 1916 C C . TYR A 1 244 ? -2.806 -7.959 -13.439 1.00 92.06 244 TYR A C 1
ATOM 1918 O O . TYR A 1 244 ? -2.943 -7.881 -12.221 1.00 92.06 244 TYR A O 1
ATOM 1926 N N . SER A 1 245 ? -2.331 -6.955 -14.169 1.00 94.06 245 SER A N 1
ATOM 1927 C CA . SER A 1 245 ? -2.046 -5.629 -13.624 1.00 94.06 245 SER A CA 1
ATOM 1928 C C . SER A 1 245 ? -2.793 -4.574 -14.420 1.00 94.06 245 SER A C 1
ATOM 1930 O O . SER A 1 245 ? -2.659 -4.504 -15.639 1.00 94.06 245 SER A O 1
ATOM 1932 N N . ASN A 1 246 ? -3.563 -3.744 -13.725 1.00 96.38 246 ASN A N 1
ATOM 1933 C CA . ASN A 1 246 ? -4.338 -2.664 -14.317 1.00 96.38 246 ASN A CA 1
ATOM 1934 C C . ASN A 1 246 ? -3.901 -1.328 -13.719 1.00 96.38 246 ASN A C 1
ATOM 1936 O O . ASN A 1 246 ? -3.835 -1.188 -12.500 1.00 96.38 246 ASN A O 1
ATOM 1940 N N . PHE A 1 247 ? -3.654 -0.344 -14.572 1.00 97.50 247 PHE A N 1
ATOM 1941 C CA . PHE A 1 247 ? -3.359 1.030 -14.189 1.00 97.50 247 PHE A CA 1
ATOM 1942 C C . PHE A 1 247 ? -4.463 1.945 -14.710 1.00 97.50 247 PHE A C 1
ATOM 1944 O O . PHE A 1 247 ? -4.815 1.868 -15.885 1.00 97.50 247 PHE A O 1
ATOM 1951 N N . ILE A 1 248 ? -5.002 2.803 -13.846 1.00 97.56 248 ILE A N 1
ATOM 1952 C CA . ILE A 1 248 ? -6.031 3.792 -14.175 1.00 97.56 248 ILE A CA 1
ATOM 1953 C C . ILE A 1 248 ? -5.578 5.140 -13.623 1.00 97.56 248 ILE A C 1
ATOM 1955 O O . ILE A 1 248 ? -5.414 5.262 -12.414 1.00 97.56 248 ILE A O 1
ATOM 1959 N N . ASN A 1 249 ? -5.374 6.145 -14.476 1.00 97.12 249 ASN A N 1
ATOM 1960 C CA . ASN A 1 249 ? -5.020 7.517 -14.070 1.00 97.12 249 ASN A CA 1
ATOM 1961 C C . ASN A 1 249 ? -3.791 7.613 -13.137 1.00 97.12 249 ASN A C 1
ATOM 1963 O O . ASN A 1 249 ? -3.678 8.525 -12.316 1.00 97.12 249 ASN A O 1
ATOM 1967 N N . SER A 1 250 ? -2.885 6.639 -13.226 1.00 97.50 250 SER A N 1
ATOM 1968 C CA . SER A 1 250 ? -1.658 6.571 -12.427 1.00 97.50 250 SER A CA 1
ATOM 1969 C C . SER A 1 250 ? -0.555 7.406 -13.066 1.00 97.50 250 SER A C 1
ATOM 1971 O O . SER A 1 250 ? -0.602 7.677 -14.263 1.00 97.50 250 SER A O 1
ATOM 1973 N N . ALA A 1 251 ? 0.451 7.807 -12.295 1.00 97.00 251 ALA A N 1
ATOM 1974 C CA . ALA A 1 251 ? 1.535 8.614 -12.833 1.00 97.00 251 ALA A CA 1
ATOM 1975 C C . ALA A 1 251 ? 2.910 8.236 -12.295 1.00 97.00 251 ALA A C 1
ATOM 1977 O O . ALA A 1 251 ? 3.060 7.584 -11.258 1.00 97.00 251 ALA A O 1
ATOM 1978 N N . PHE A 1 252 ? 3.913 8.682 -13.032 1.00 96.44 252 PHE A N 1
ATOM 1979 C CA . PHE A 1 252 ? 5.314 8.576 -12.689 1.00 96.44 252 PHE A CA 1
ATOM 1980 C C . PHE A 1 252 ? 6.000 9.915 -12.951 1.00 96.44 252 PHE A C 1
ATOM 1982 O O . PHE A 1 252 ? 5.866 10.476 -14.033 1.00 96.44 252 PHE A O 1
ATOM 1989 N N . ASP A 1 253 ? 6.758 10.401 -11.978 1.00 94.56 253 ASP A N 1
ATOM 1990 C CA . ASP A 1 253 ? 7.627 11.568 -12.111 1.00 94.56 253 ASP A CA 1
ATOM 1991 C C . ASP A 1 253 ? 9.064 11.112 -11.847 1.00 94.56 253 ASP A C 1
ATOM 1993 O O . ASP A 1 253 ? 9.402 10.693 -10.735 1.00 94.56 253 ASP A O 1
ATOM 1997 N N . GLY A 1 254 ? 9.920 11.167 -12.870 1.00 87.81 254 GLY A N 1
ATOM 1998 C CA . GLY A 1 254 ? 11.343 10.837 -12.727 1.00 87.81 254 GLY A CA 1
ATOM 1999 C C . GLY A 1 254 ? 12.102 11.822 -11.828 1.00 87.81 254 GLY A C 1
ATOM 2000 O O . GLY A 1 254 ? 13.189 11.507 -11.339 1.00 87.81 254 GLY A O 1
ATOM 2001 N N . GLY A 1 255 ? 11.503 12.986 -11.563 1.00 83.44 255 GLY A N 1
ATOM 2002 C CA . GLY A 1 255 ? 12.074 14.100 -10.826 1.00 83.44 255 GLY A CA 1
ATOM 2003 C C . GLY A 1 255 ? 13.211 14.806 -11.558 1.00 83.44 255 GLY A C 1
ATOM 2004 O O . GLY A 1 255 ? 13.629 14.443 -12.653 1.00 83.44 255 GLY A O 1
ATOM 2005 N N . SER A 1 256 ? 13.753 15.841 -10.919 1.00 71.19 256 SER A N 1
ATOM 2006 C CA . SER A 1 256 ? 14.775 16.723 -11.499 1.00 71.19 256 SER A CA 1
ATOM 2007 C C . SER A 1 256 ? 16.210 16.191 -11.390 1.00 71.19 256 SER A C 1
ATOM 2009 O O . SER A 1 256 ? 17.165 16.907 -11.698 1.00 71.19 256 SER A O 1
ATOM 2011 N N . ARG A 1 257 ? 16.404 14.947 -10.929 1.00 61.50 257 ARG A N 1
ATOM 2012 C CA . ARG A 1 257 ? 17.740 14.394 -10.673 1.00 61.50 257 ARG A CA 1
ATOM 2013 C C . ARG A 1 257 ? 18.419 14.011 -11.986 1.00 61.50 257 ARG A C 1
ATOM 2015 O O . ARG A 1 257 ? 18.332 12.872 -12.433 1.00 61.50 257 ARG A O 1
ATOM 2022 N N . SER A 1 258 ? 19.172 14.952 -12.551 1.00 58.41 258 SER A N 1
ATOM 2023 C CA . SER A 1 258 ? 20.026 14.772 -13.738 1.00 58.41 258 SER A CA 1
ATOM 2024 C C . SER A 1 258 ? 20.950 13.543 -13.672 1.00 58.41 258 SER A C 1
ATOM 2026 O O . SER A 1 258 ? 21.321 13.002 -14.712 1.00 58.41 258 SER A O 1
ATOM 2028 N N . GLU A 1 259 ? 21.290 13.074 -12.468 1.00 57.84 259 GLU A N 1
ATOM 2029 C CA . GLU A 1 259 ? 22.266 12.001 -12.233 1.00 57.84 259 GLU A CA 1
ATOM 2030 C C . GLU A 1 259 ? 21.657 10.627 -11.898 1.00 57.84 259 GLU A C 1
ATOM 2032 O O . GLU A 1 259 ? 22.372 9.625 -11.926 1.00 57.84 259 GLU A O 1
ATOM 2037 N N . LYS A 1 260 ? 20.353 10.529 -11.596 1.00 61.78 260 LYS A N 1
ATOM 2038 C CA . LYS A 1 260 ? 19.715 9.253 -11.220 1.00 61.78 260 LYS A CA 1
ATOM 2039 C C . LYS A 1 260 ? 18.596 8.898 -12.186 1.00 61.78 260 LYS A C 1
ATOM 2041 O O . LYS A 1 260 ? 17.451 9.286 -11.997 1.00 61.78 260 LYS A O 1
ATOM 2046 N N . LYS A 1 261 ? 18.939 8.118 -13.212 1.00 73.38 261 LYS A N 1
ATOM 2047 C CA . LYS A 1 261 ? 17.951 7.542 -14.126 1.00 73.38 261 LYS A CA 1
ATOM 2048 C C . LYS A 1 261 ? 17.360 6.289 -13.494 1.00 73.38 261 LYS A C 1
ATOM 2050 O O . LYS A 1 261 ? 18.085 5.317 -13.278 1.00 73.38 261 LYS A O 1
ATOM 2055 N N . SER A 1 262 ? 16.054 6.294 -13.237 1.00 87.88 262 SER A N 1
ATOM 2056 C CA . SER A 1 262 ? 15.324 5.049 -12.993 1.00 87.88 262 SER A CA 1
ATOM 2057 C C . SER A 1 262 ? 15.569 4.092 -14.169 1.00 87.88 262 SER A C 1
ATOM 2059 O O . SER A 1 262 ? 15.799 4.522 -15.299 1.00 87.88 262 SER A O 1
ATOM 2061 N N . LYS A 1 263 ? 15.519 2.784 -13.936 1.00 91.25 263 LYS A N 1
ATOM 2062 C CA . LYS A 1 263 ? 15.614 1.785 -15.005 1.00 91.25 263 LYS A CA 1
ATOM 2063 C C . LYS A 1 263 ? 14.376 1.778 -15.898 1.00 91.25 263 LYS A C 1
ATOM 2065 O O . LYS A 1 263 ? 14.535 1.576 -17.094 1.00 91.25 263 LYS A O 1
ATOM 2070 N N . ALA A 1 264 ? 13.179 1.964 -15.336 1.00 94.38 264 ALA A N 1
ATOM 2071 C CA . ALA A 1 264 ? 11.938 2.107 -16.099 1.00 94.38 264 ALA A CA 1
ATOM 2072 C C . ALA A 1 264 ? 10.779 2.657 -15.257 1.00 94.38 264 ALA A C 1
ATOM 2074 O O . ALA A 1 264 ? 10.816 2.597 -14.026 1.00 94.38 264 ALA A O 1
ATOM 2075 N N . VAL A 1 265 ? 9.716 3.110 -15.927 1.00 95.25 265 VAL A N 1
ATOM 2076 C CA . VAL A 1 265 ? 8.435 3.431 -15.275 1.00 95.25 265 VAL A CA 1
ATOM 2077 C C . VAL A 1 265 ? 7.801 2.156 -14.715 1.00 95.25 265 VAL A C 1
ATOM 2079 O O . VAL A 1 265 ? 7.488 2.098 -13.526 1.00 95.25 265 VAL A O 1
ATOM 2082 N N . ILE A 1 266 ? 7.688 1.108 -15.537 1.00 96.12 266 ILE A N 1
ATOM 2083 C CA . ILE A 1 266 ? 7.206 -0.220 -15.140 1.00 96.12 266 ILE A CA 1
ATOM 2084 C C . ILE A 1 266 ? 8.310 -1.256 -15.377 1.00 96.12 266 ILE A C 1
ATOM 2086 O O . ILE A 1 266 ? 8.731 -1.485 -16.510 1.00 96.12 266 ILE A O 1
ATOM 2090 N N . GLY A 1 267 ? 8.771 -1.897 -14.306 1.00 94.44 267 GLY A N 1
ATOM 2091 C CA . GLY A 1 267 ? 9.646 -3.064 -14.352 1.00 94.44 267 GLY A CA 1
ATOM 2092 C C . GLY A 1 267 ? 8.833 -4.353 -14.272 1.00 94.44 267 GLY A C 1
ATOM 2093 O O . GLY A 1 267 ? 7.915 -4.454 -13.461 1.00 94.44 267 GLY A O 1
ATOM 2094 N N . VAL A 1 268 ? 9.166 -5.341 -15.098 1.00 92.19 268 VAL A N 1
ATOM 2095 C CA . VAL A 1 268 ? 8.535 -6.664 -15.081 1.00 92.19 268 VAL A CA 1
ATOM 2096 C C . VAL A 1 268 ? 9.593 -7.741 -14.886 1.00 92.19 268 VAL A C 1
ATOM 2098 O O . VAL A 1 268 ? 10.542 -7.830 -15.661 1.00 92.19 268 VAL A O 1
ATOM 2101 N N . SER A 1 269 ? 9.402 -8.597 -13.885 1.00 87.69 269 SER A N 1
ATOM 2102 C CA . SER A 1 269 ? 10.220 -9.792 -13.665 1.00 87.69 269 SER A CA 1
ATOM 2103 C C . SER A 1 269 ? 9.343 -11.053 -13.663 1.00 87.69 269 SER A C 1
ATOM 2105 O O . SER A 1 269 ? 8.245 -11.093 -13.106 1.00 87.69 269 SER A O 1
ATOM 2107 N N . GLY A 1 270 ? 9.774 -12.104 -14.365 1.00 86.25 270 GLY A N 1
ATOM 2108 C CA . GLY A 1 270 ? 8.930 -13.281 -14.601 1.00 86.25 270 GLY A CA 1
ATOM 2109 C C . GLY A 1 270 ? 7.743 -12.987 -15.532 1.00 86.25 270 GLY A C 1
ATOM 2110 O O . GLY A 1 270 ? 7.890 -12.323 -16.554 1.00 86.25 270 GLY A O 1
ATOM 2111 N N . PHE A 1 271 ? 6.553 -13.508 -15.239 1.00 83.62 271 PHE A N 1
ATOM 2112 C CA . PHE A 1 271 ? 5.408 -13.380 -16.148 1.00 83.62 271 PHE A CA 1
ATOM 2113 C C . PHE A 1 271 ? 4.415 -12.297 -15.708 1.00 83.62 271 PHE A C 1
ATOM 2115 O O . PHE A 1 271 ? 4.121 -12.152 -14.524 1.00 83.62 271 PHE A O 1
ATOM 2122 N N . VAL A 1 272 ? 3.857 -11.591 -16.696 1.00 86.44 272 VAL A N 1
ATOM 2123 C CA . VAL A 1 272 ? 2.637 -10.785 -16.592 1.00 86.44 272 VAL A CA 1
ATOM 2124 C C . VAL A 1 272 ? 1.647 -11.268 -17.648 1.00 86.44 272 VAL A C 1
ATOM 2126 O O . VAL A 1 272 ? 1.892 -11.151 -18.849 1.00 86.44 272 VAL A O 1
ATOM 2129 N N . TYR A 1 273 ? 0.528 -11.864 -17.228 1.00 89.06 273 TYR A N 1
ATOM 2130 C CA . TYR A 1 273 ? -0.422 -12.447 -18.186 1.00 89.06 273 TYR A CA 1
ATOM 2131 C C . TYR A 1 273 ? -1.208 -11.360 -18.937 1.00 89.06 273 TYR A C 1
ATOM 2133 O O . TYR A 1 273 ? -1.365 -11.429 -20.157 1.00 89.06 273 TYR A O 1
ATOM 2141 N N . GLY A 1 274 ? -1.659 -10.332 -18.220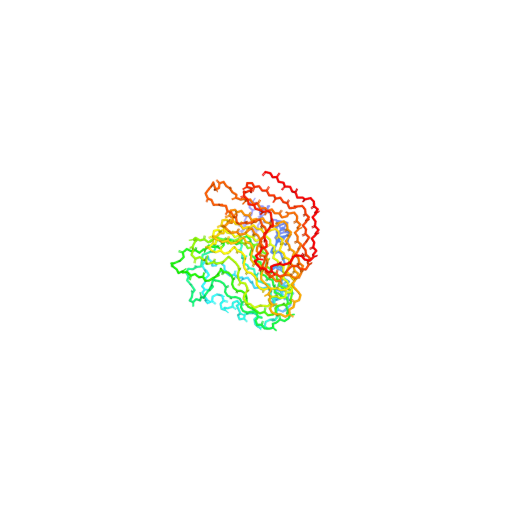 1.00 91.88 274 GLY A N 1
ATOM 2142 C CA . GLY A 1 274 ? -2.304 -9.159 -18.800 1.00 91.88 274 GLY A CA 1
ATOM 2143 C C . GLY A 1 274 ? -1.873 -7.869 -18.121 1.00 91.88 274 GLY A C 1
ATOM 2144 O O . GLY A 1 274 ? -1.970 -7.744 -16.901 1.00 91.88 274 GLY A O 1
ATOM 2145 N N . LEU A 1 275 ? -1.417 -6.912 -18.923 1.00 94.44 275 LEU A N 1
ATOM 2146 C CA . LEU A 1 275 ? -1.084 -5.559 -18.497 1.00 94.44 275 LEU A CA 1
ATOM 2147 C C . LEU A 1 275 ? -2.023 -4.564 -19.185 1.00 94.44 275 LEU A C 1
ATOM 2149 O O . LEU A 1 275 ? -1.935 -4.365 -20.394 1.00 94.44 275 LEU A O 1
ATOM 2153 N N . THR A 1 276 ? -2.906 -3.924 -18.425 1.00 96.75 276 THR A N 1
ATOM 2154 C CA . THR A 1 276 ? -3.781 -2.862 -18.937 1.00 96.75 276 THR A CA 1
ATOM 2155 C C . THR A 1 276 ? -3.345 -1.530 -18.368 1.00 96.75 276 THR A C 1
ATOM 2157 O O . THR A 1 276 ? -3.195 -1.382 -17.157 1.00 96.75 276 THR A O 1
ATOM 2160 N N . ILE A 1 277 ? -3.187 -0.539 -19.231 1.00 97.06 277 ILE A N 1
ATOM 2161 C CA . ILE A 1 277 ? -2.807 0.811 -18.843 1.00 97.06 277 ILE A CA 1
ATOM 2162 C C . ILE A 1 277 ? -3.819 1.764 -19.454 1.00 97.06 277 ILE A C 1
ATOM 2164 O O . ILE A 1 277 ? -3.980 1.795 -20.671 1.00 97.06 277 ILE A O 1
ATOM 2168 N N . ASN A 1 278 ? -4.515 2.507 -18.599 1.00 97.25 278 ASN A N 1
ATOM 2169 C CA . ASN A 1 278 ? -5.524 3.479 -18.980 1.00 97.25 278 ASN A CA 1
ATOM 2170 C C . ASN A 1 278 ? -5.241 4.833 -18.314 1.00 97.25 278 ASN A C 1
ATOM 2172 O O . ASN A 1 278 ? -5.410 4.973 -17.106 1.00 97.25 278 ASN A O 1
ATOM 2176 N N . GLY A 1 279 ? -4.812 5.833 -19.080 1.00 95.06 279 GLY A N 1
ATOM 2177 C CA . GLY A 1 279 ? -4.582 7.183 -18.559 1.00 95.06 279 GLY A CA 1
ATOM 2178 C C . GLY A 1 279 ? -3.301 7.326 -17.734 1.00 95.06 279 GLY A C 1
ATOM 2179 O O . GLY A 1 279 ? -3.312 8.038 -16.737 1.00 95.06 279 GLY A O 1
ATOM 2180 N N . MET A 1 280 ? -2.206 6.645 -18.089 1.00 95.75 280 MET A N 1
ATOM 2181 C CA . MET A 1 280 ? -0.945 6.803 -17.351 1.00 95.75 280 MET A CA 1
ATOM 2182 C C . MET A 1 280 ? -0.224 8.094 -17.753 1.00 95.75 280 MET A C 1
ATOM 2184 O O . MET A 1 280 ? -0.058 8.355 -18.941 1.00 95.75 280 MET A O 1
ATOM 2188 N N . GLY A 1 281 ? 0.199 8.893 -16.774 1.00 96.25 281 GLY A N 1
ATOM 2189 C CA . GLY A 1 281 ? 1.029 10.082 -16.981 1.00 96.25 281 GLY A CA 1
ATOM 2190 C C . GLY A 1 281 ? 2.495 9.826 -16.639 1.00 96.25 281 GLY A C 1
ATOM 2191 O O . GLY A 1 281 ? 2.798 9.186 -15.636 1.00 96.25 281 GLY A O 1
ATOM 2192 N N . THR A 1 282 ? 3.416 10.344 -17.437 1.00 94.50 282 THR A N 1
ATOM 2193 C CA . THR A 1 282 ? 4.849 10.351 -17.128 1.00 94.50 282 THR A CA 1
ATOM 2194 C C . THR A 1 282 ? 5.406 11.751 -17.276 1.00 94.50 282 THR A C 1
ATOM 2196 O O . THR A 1 282 ? 5.198 12.353 -18.323 1.00 94.50 282 THR A O 1
ATOM 2199 N N . GLU A 1 283 ? 6.133 12.229 -16.275 1.00 93.06 283 GLU A N 1
ATOM 2200 C CA . GLU A 1 283 ? 6.849 13.506 -16.291 1.00 93.06 283 GLU A CA 1
ATOM 2201 C C . GLU A 1 283 ? 8.341 13.261 -16.026 1.00 93.06 283 GLU A C 1
ATOM 2203 O O . GLU A 1 283 ? 8.710 12.280 -15.366 1.00 93.06 283 GLU A O 1
ATOM 2208 N N . ASN A 1 284 ? 9.217 14.117 -16.560 1.00 89.62 284 ASN A N 1
ATOM 2209 C CA . ASN A 1 284 ? 10.664 14.103 -16.282 1.00 89.62 284 ASN A CA 1
ATOM 2210 C C . ASN A 1 284 ? 11.315 12.718 -16.481 1.00 89.62 284 ASN A C 1
ATOM 2212 O O . ASN A 1 284 ? 12.231 12.309 -15.764 1.00 89.62 284 ASN A O 1
ATOM 2216 N N . THR A 1 285 ? 10.808 11.943 -17.442 1.00 85.31 285 THR A N 1
ATOM 2217 C CA . THR A 1 285 ? 11.157 10.529 -17.595 1.00 85.31 285 THR A CA 1
ATOM 2218 C C . THR A 1 285 ? 12.295 10.362 -18.602 1.00 85.31 285 THR A C 1
ATOM 2220 O O . THR A 1 285 ? 12.119 10.578 -19.796 1.00 85.31 285 THR A O 1
ATOM 2223 N N . ASN A 1 286 ? 13.472 9.939 -18.131 1.00 85.50 286 ASN A N 1
ATOM 2224 C CA . ASN A 1 286 ? 14.646 9.638 -18.970 1.00 85.50 286 ASN A CA 1
ATOM 2225 C C . ASN A 1 286 ? 14.974 8.133 -18.975 1.00 85.50 286 ASN A C 1
ATOM 2227 O O . ASN A 1 286 ? 16.138 7.724 -18.971 1.00 85.50 286 ASN A O 1
ATOM 2231 N N . CYS A 1 287 ? 13.934 7.306 -18.900 1.00 88.69 287 CYS A N 1
ATOM 2232 C CA . CYS A 1 287 ? 14.021 5.856 -18.845 1.00 88.69 287 CYS A CA 1
ATOM 2233 C C . CYS A 1 287 ? 12.930 5.206 -19.711 1.00 88.69 287 CYS A C 1
ATOM 2235 O O . CYS A 1 287 ? 11.943 5.858 -20.055 1.00 88.69 287 CYS A O 1
ATOM 2237 N N . PRO A 1 288 ? 13.095 3.928 -20.088 1.00 92.38 288 PRO A N 1
ATOM 2238 C CA . PRO A 1 288 ? 12.040 3.154 -20.728 1.00 92.38 288 PRO A CA 1
ATOM 2239 C C . PRO A 1 288 ? 10.713 3.196 -19.959 1.00 92.38 288 PRO A C 1
ATOM 2241 O O . PRO A 1 288 ? 10.682 3.122 -18.731 1.00 92.38 288 PRO A O 1
ATOM 2244 N N . LEU A 1 289 ? 9.595 3.231 -20.685 1.00 93.19 289 LEU A N 1
ATOM 2245 C CA . LEU A 1 289 ? 8.264 3.145 -20.072 1.00 93.19 289 LEU A CA 1
ATOM 2246 C C . LEU A 1 289 ? 8.021 1.756 -19.468 1.00 93.19 289 LEU A C 1
ATOM 2248 O O . LEU A 1 289 ? 7.488 1.620 -18.372 1.00 93.19 289 LEU A O 1
ATOM 2252 N N . ILE A 1 290 ? 8.441 0.708 -20.173 1.00 93.75 290 ILE A N 1
ATOM 2253 C CA . ILE A 1 290 ? 8.311 -0.675 -19.722 1.00 93.75 290 ILE A CA 1
ATOM 2254 C C . ILE A 1 290 ? 9.646 -1.372 -19.956 1.00 93.75 290 ILE A C 1
ATOM 2256 O O . ILE A 1 290 ? 10.230 -1.254 -21.033 1.00 93.75 290 ILE A O 1
ATOM 2260 N N . TYR A 1 291 ? 10.122 -2.098 -18.950 1.00 93.38 291 TYR A N 1
ATOM 2261 C CA . TYR A 1 291 ? 11.342 -2.891 -19.022 1.00 93.38 291 TYR A CA 1
ATOM 2262 C C . TYR A 1 291 ? 11.108 -4.282 -18.444 1.00 93.38 291 TYR A C 1
ATOM 2264 O O . TYR A 1 291 ? 10.659 -4.420 -17.308 1.00 93.38 291 TYR A O 1
ATOM 2272 N N . GLY A 1 292 ? 11.431 -5.306 -19.228 1.00 88.88 292 GLY A N 1
ATOM 2273 C CA . GLY A 1 292 ? 11.421 -6.695 -18.791 1.00 88.88 292 GLY A CA 1
ATOM 2274 C C . GLY A 1 292 ? 12.816 -7.160 -18.379 1.00 88.88 292 GLY A C 1
ATOM 2275 O O . GLY A 1 292 ? 13.784 -6.898 -19.089 1.00 88.88 292 GLY A O 1
ATOM 2276 N N . GLU A 1 293 ? 12.921 -7.860 -17.252 1.00 84.75 293 GLU A N 1
ATOM 2277 C CA . GLU A 1 293 ? 14.135 -8.585 -16.851 1.00 84.75 293 GLU A CA 1
ATOM 2278 C C . GLU A 1 293 ? 14.246 -9.937 -17.573 1.00 84.75 293 GLU A C 1
ATOM 2280 O O . GLU A 1 293 ? 13.298 -10.382 -18.224 1.00 84.75 293 GLU A O 1
ATOM 2285 N N . ASP A 1 294 ? 15.401 -10.597 -17.489 1.00 69.88 294 ASP A N 1
ATOM 2286 C CA . ASP A 1 294 ? 15.667 -11.842 -18.216 1.00 69.88 294 ASP A CA 1
ATOM 2287 C C . ASP A 1 294 ? 14.573 -12.900 -17.984 1.00 69.88 294 ASP A C 1
ATOM 2289 O O . ASP A 1 294 ? 14.129 -13.145 -16.862 1.00 69.88 294 ASP A O 1
ATOM 2293 N N . SER A 1 295 ? 14.138 -13.550 -19.069 1.00 74.06 295 SER A N 1
ATOM 2294 C CA . SER A 1 295 ? 13.022 -14.515 -19.090 1.00 74.06 295 SER A CA 1
ATOM 2295 C C . SER A 1 295 ? 11.644 -13.938 -18.737 1.00 74.06 295 SER A C 1
ATOM 2297 O O . SER A 1 295 ? 10.702 -14.700 -18.497 1.00 74.06 295 SER A O 1
ATOM 2299 N N . SER A 1 296 ? 11.493 -12.609 -18.721 1.00 79.62 296 SER A N 1
ATOM 2300 C CA . SER A 1 296 ? 10.183 -11.997 -18.532 1.00 79.62 296 SER A CA 1
ATOM 2301 C C . SER A 1 296 ? 9.284 -12.143 -19.760 1.00 79.62 296 SER A C 1
ATOM 2303 O O . SER A 1 296 ? 9.739 -12.179 -20.903 1.00 79.62 296 SER A O 1
ATOM 2305 N N . SER A 1 297 ? 7.975 -12.243 -19.531 1.00 79.31 297 SER A N 1
ATOM 2306 C CA . SER A 1 297 ? 6.991 -12.257 -20.615 1.00 79.31 297 SER A CA 1
ATOM 2307 C C . SER A 1 297 ? 5.741 -11.478 -20.238 1.00 79.31 297 SER A C 1
ATOM 2309 O O . SER A 1 297 ? 5.125 -11.733 -19.205 1.00 79.31 297 SER A O 1
ATOM 2311 N N . ILE A 1 298 ? 5.347 -10.550 -21.108 1.00 87.62 298 ILE A N 1
ATOM 2312 C CA . ILE A 1 298 ? 4.022 -9.932 -21.087 1.00 87.62 298 ILE A CA 1
ATOM 2313 C C . ILE A 1 298 ? 3.205 -10.634 -22.169 1.00 87.62 298 ILE A C 1
ATOM 2315 O O . ILE A 1 298 ? 3.515 -10.506 -23.351 1.00 87.62 298 ILE A O 1
ATOM 2319 N N . ARG A 1 299 ? 2.191 -11.419 -21.787 1.00 88.31 299 ARG A N 1
ATOM 2320 C CA . ARG A 1 299 ? 1.398 -12.190 -22.768 1.00 88.31 299 ARG A CA 1
ATOM 2321 C C . ARG A 1 299 ? 0.377 -11.341 -23.509 1.00 88.31 299 ARG A C 1
ATOM 2323 O O . ARG A 1 299 ? 0.102 -11.598 -24.676 1.00 88.31 299 ARG A O 1
ATOM 2330 N N . SER A 1 300 ? -0.198 -10.357 -22.831 1.00 92.62 300 SER A N 1
ATOM 2331 C CA . SER A 1 300 ? -1.130 -9.405 -23.424 1.00 92.62 300 SER A CA 1
ATOM 2332 C C . SER A 1 300 ? -0.939 -8.032 -22.797 1.00 92.62 300 SER A C 1
ATOM 2334 O O . SER A 1 300 ? -0.728 -7.911 -21.588 1.00 92.62 300 SER A O 1
ATOM 2336 N N . MET A 1 301 ? -0.993 -6.999 -23.632 1.00 94.94 301 MET A N 1
ATOM 2337 C CA . MET A 1 301 ? -0.875 -5.614 -23.203 1.00 94.94 301 MET A CA 1
ATOM 2338 C C . MET A 1 301 ? -1.939 -4.773 -23.898 1.00 94.94 301 MET A C 1
ATOM 2340 O O . MET A 1 301 ? -2.085 -4.842 -25.115 1.00 94.94 301 MET A O 1
ATOM 2344 N N . THR A 1 302 ? -2.666 -3.978 -23.121 1.00 95.62 302 THR A N 1
ATOM 2345 C CA . THR A 1 302 ? -3.619 -2.984 -23.622 1.00 95.62 302 THR A CA 1
ATOM 2346 C C . THR A 1 302 ? -3.191 -1.612 -23.131 1.00 95.62 302 THR A C 1
ATOM 2348 O O . THR A 1 302 ? -3.091 -1.387 -21.927 1.00 95.62 302 THR A O 1
ATOM 2351 N N . LEU A 1 303 ? -2.952 -0.694 -24.064 1.00 94.56 303 LEU A N 1
ATOM 2352 C CA . LEU A 1 303 ? -2.538 0.674 -23.782 1.00 94.56 303 LEU A CA 1
ATOM 2353 C C . LEU A 1 303 ? -3.612 1.636 -24.283 1.00 94.56 303 LEU A C 1
ATOM 2355 O O . LEU A 1 303 ? -3.882 1.694 -25.477 1.00 94.56 303 LEU A O 1
ATOM 2359 N N . THR A 1 304 ? -4.222 2.388 -23.375 1.00 92.19 304 THR A N 1
ATOM 2360 C CA . THR A 1 304 ? -5.219 3.413 -23.691 1.00 92.19 304 THR A CA 1
ATOM 2361 C C . THR A 1 304 ? -4.796 4.701 -22.998 1.00 92.19 304 THR A C 1
ATOM 2363 O O . THR A 1 304 ? -4.720 4.739 -21.779 1.00 92.19 304 THR A O 1
ATOM 2366 N N . ASN A 1 305 ? -4.502 5.759 -23.754 1.00 89.94 305 ASN A N 1
ATOM 2367 C CA . ASN A 1 305 ? -4.099 7.068 -23.221 1.00 89.94 305 ASN A CA 1
ATOM 2368 C C . ASN A 1 305 ? -2.850 7.028 -22.314 1.00 89.94 305 ASN A C 1
ATOM 2370 O O . ASN A 1 305 ? -2.952 6.934 -21.092 1.00 89.94 305 ASN A O 1
ATOM 2374 N N . TRP A 1 306 ? -1.664 7.144 -22.910 1.00 92.06 306 TRP A N 1
ATOM 2375 C CA . TRP A 1 306 ? -0.434 7.449 -22.173 1.00 92.06 306 TRP A CA 1
ATOM 2376 C C . TRP A 1 306 ? -0.026 8.891 -22.459 1.00 92.06 306 TRP A C 1
ATOM 2378 O O . TRP A 1 306 ? 0.135 9.261 -23.621 1.00 92.06 306 TRP A O 1
ATOM 2388 N N . TYR A 1 307 ? 0.148 9.693 -21.414 1.00 92.44 307 TYR A N 1
ATOM 2389 C CA . TYR A 1 307 ? 0.539 11.095 -21.511 1.00 92.44 307 TYR A CA 1
ATOM 2390 C C . TYR A 1 307 ? 1.994 11.253 -21.079 1.00 92.44 307 TYR A C 1
ATOM 2392 O O . TYR A 1 307 ? 2.370 10.786 -20.007 1.00 92.44 307 TYR A O 1
ATOM 2400 N N . VAL A 1 308 ? 2.805 11.910 -21.902 1.00 87.94 308 VAL A N 1
ATOM 2401 C CA . VAL A 1 308 ? 4.198 12.244 -21.583 1.00 87.94 308 VAL A CA 1
ATOM 2402 C C . VAL A 1 308 ? 4.301 13.762 -21.505 1.00 87.94 308 VAL A C 1
ATOM 2404 O O . VAL A 1 308 ? 3.892 14.437 -22.450 1.00 87.94 308 VAL A O 1
ATOM 2407 N N . TRP A 1 309 ? 4.805 14.262 -20.380 1.00 81.06 309 TRP A N 1
ATOM 2408 C CA . TRP A 1 309 ? 4.979 15.677 -20.066 1.00 81.06 309 TRP A CA 1
ATOM 2409 C C . TRP A 1 309 ? 6.465 15.997 -19.901 1.00 81.06 309 TRP A C 1
ATOM 2411 O O . TRP A 1 309 ? 7.184 15.192 -19.257 1.00 81.06 309 TRP A O 1
#

Sequence (309 aa):
MAIYDSYGVQQFYFPNILKYDPDQFENRFRQELASGNGASMIGMWNGKTIQGAIEPNKHICGNGKKEISAADIQEWTNKIKNSNSGYFVFPSGDFSIKKIDSDSIITINTGNYGGKVVIDFRYANISYDGELIISSFIKIKGKLRDFKIINLFAKCNGKVSHGVLSDDNIGLGVFENIVIENPILDGFNLSAWQVRINSCYIWSPGRDGFSINQSIATSTSVLFNTCWVKEPVRYGFNLAGITYSNFINSAFDGGSRSEKKSKAVIGVSGFVYGLTINGMGTENTNCPLIYGEDSSSIRSMTLTNWYVW

Foldseek 3Di:
DFDADPVRHTPDDDPDCVVVPVVVVVVVLVVCLPDPCNQQVAADPVRHTSVCVVFVQEDEQQVVHLEDEPVSLVVVLVSLVVPLEHEYEHDADEHEYADDPALESHERENAARAYAYEYEDPNYAYEYDYDAQHAEHYEYEYAYHHYEYEQAHYEYPLRYQEHYEYDYEHEQYEYYNAEFEEHLAEHAADAYARYEYENYEYEQHNAEDHAYEYDPDDAHEYEYAQAEYEQHQAEPAEYEPHAYYEYHLYEYENDPPPPRAHQEPYEYEAEYAEYEYANYEYENHPHHNYYYDPNYDHNYYHYHHYHYD

pLDDT: mean 81.15, std 10.85, range [51.88, 97.62]

Secondary structure (DSSP, 8-state):
-EEE-TTS-EEEE-S-GGGG-HHHHHHHHHHHHHSTTHHHHSB-TTS-BHHHHHSTTEEETTTT-SB--HHHHHHHHHHHHHHSSEEEEEPSEEEE----SSSEEEEEE-TT--S-EEEEEEEEEEEE--SS-BSEEEEEES--SSEEEEEEEEEE-S-BS-SEEEEEEE-SEEEEEEEEE--SS-SEEEEESSEEEEEEEEE--SS-SEEEE--TTS--EEEEES-EEES-SSEEEEEEEEEEEEEES-EEE--S-TT---SEEEEEEEEEEEEEEEEEEEES--S-SEEEPTT-EES-EEEEEEEE-

Radius of gyration: 25.75 Å; chains: 1; bounding box: 66×60×77 Å